Protein AF-A0AAD6ZYQ1-F1 (afdb_monomer_lite)

pLDDT: mean 73.77, std 20.09, range [26.28, 96.25]

Radius of gyration: 20.17 Å; chains: 1; bounding box: 42×44×62 Å

Foldseek 3Di:
DVVVVDQLQVQQVVVQVVCVVVVHHDPDGDHSVRSVCCVVVVVLVLLLQVQLQLLQDQAEWEWEDDLWTKTWDFGADVVVPGSHGDPPDGTDIGTQGGDDDVPPDPLSVLVSVVVSQVVSQVSNCPDVVCVVVVTHGDPVSVVSRYQAYDDPDDDPDDDPGQGQPPDPPRDRPRPSVVVVVPPPD

Structure (mmCIF, N/CA/C/O backbone):
data_AF-A0AAD6ZYQ1-F1
#
_entry.id   AF-A0AAD6ZYQ1-F1
#
loop_
_atom_site.group_PDB
_atom_site.id
_atom_site.type_symbol
_atom_site.label_atom_id
_atom_site.label_alt_id
_atom_site.label_comp_id
_atom_site.label_asym_id
_atom_site.label_entity_id
_atom_site.label_seq_id
_atom_site.pdbx_PDB_ins_code
_atom_site.Cartn_x
_atom_site.Cartn_y
_atom_site.Cartn_z
_atom_site.occupancy
_atom_site.B_iso_or_equiv
_atom_site.auth_seq_id
_atom_site.auth_comp_id
_atom_site.auth_asym_id
_atom_site.auth_atom_id
_atom_site.pdbx_PDB_model_num
ATOM 1 N N . MET A 1 1 ? 15.130 -3.933 -8.951 1.00 63.38 1 MET A N 1
ATOM 2 C CA . MET A 1 1 ? 15.642 -3.275 -10.182 1.00 63.38 1 MET A CA 1
ATOM 3 C C . MET A 1 1 ? 15.290 -1.794 -10.228 1.00 63.38 1 MET A C 1
ATOM 5 O O . MET A 1 1 ? 16.210 -0.991 -10.248 1.00 63.38 1 MET A O 1
ATOM 9 N N . ALA A 1 2 ? 14.007 -1.409 -10.206 1.00 76.12 2 ALA A N 1
ATOM 10 C CA . ALA A 1 2 ? 13.621 0.010 -10.181 1.00 76.12 2 ALA A CA 1
ATOM 11 C C . ALA A 1 2 ? 14.092 0.733 -8.904 1.00 76.12 2 ALA A C 1
ATOM 13 O O . ALA A 1 2 ? 14.678 1.805 -9.005 1.00 76.12 2 ALA A O 1
ATOM 14 N N . ASP A 1 3 ? 13.935 0.099 -7.737 1.00 70.94 3 ASP A N 1
ATOM 15 C CA . ASP A 1 3 ? 14.398 0.647 -6.448 1.00 70.94 3 ASP A CA 1
ATOM 16 C C . ASP A 1 3 ? 15.921 0.801 -6.359 1.00 70.94 3 ASP A C 1
ATOM 18 O O . ASP A 1 3 ? 16.415 1.660 -5.642 1.00 70.94 3 ASP A O 1
ATOM 22 N N . GLY A 1 4 ? 16.673 0.028 -7.150 1.00 78.44 4 GLY A N 1
ATOM 23 C CA . GLY A 1 4 ? 18.125 0.177 -7.288 1.00 78.44 4 GLY A CA 1
ATOM 24 C C . GLY A 1 4 ? 18.544 1.311 -8.231 1.00 78.44 4 GLY A C 1
ATOM 25 O O . GLY A 1 4 ? 19.697 1.355 -8.641 1.00 78.44 4 GLY A O 1
ATOM 26 N N . GLY A 1 5 ? 17.613 2.179 -8.650 1.00 83.25 5 GLY A N 1
ATOM 27 C CA . GLY A 1 5 ? 17.880 3.315 -9.538 1.00 83.25 5 GLY A CA 1
ATOM 28 C C . GLY A 1 5 ? 17.873 2.987 -11.034 1.00 83.25 5 GLY A C 1
ATOM 29 O O . GLY A 1 5 ? 18.196 3.846 -11.854 1.00 83.25 5 GLY A O 1
ATOM 30 N N . CYS A 1 6 ? 17.489 1.770 -11.434 1.00 86.94 6 CYS A N 1
ATOM 31 C CA . CYS A 1 6 ? 17.465 1.407 -12.849 1.00 86.94 6 CYS A CA 1
ATOM 32 C C . CYS A 1 6 ? 16.385 2.196 -13.608 1.00 86.94 6 CYS A C 1
ATOM 34 O O . CYS A 1 6 ? 15.207 2.217 -13.231 1.00 86.94 6 CYS A O 1
ATOM 36 N N . ALA A 1 7 ? 16.769 2.810 -14.730 1.00 91.69 7 ALA A N 1
ATOM 37 C CA . ALA A 1 7 ? 15.832 3.503 -15.601 1.00 91.69 7 ALA A CA 1
ATOM 38 C C . ALA A 1 7 ? 14.743 2.539 -16.104 1.00 91.69 7 ALA A C 1
ATOM 40 O O . ALA A 1 7 ? 15.032 1.472 -16.641 1.00 91.69 7 ALA A O 1
ATOM 41 N N . ARG A 1 8 ? 13.469 2.945 -16.015 1.00 90.88 8 ARG A N 1
ATOM 42 C CA . ARG A 1 8 ? 12.312 2.082 -16.345 1.00 90.88 8 ARG A CA 1
ATOM 43 C C . ARG A 1 8 ? 12.356 1.466 -17.748 1.00 90.88 8 ARG A C 1
ATOM 45 O O . ARG A 1 8 ? 11.820 0.386 -17.946 1.00 90.88 8 ARG A O 1
ATOM 52 N N . GLY A 1 9 ? 12.974 2.144 -18.718 1.00 92.06 9 GLY A N 1
ATOM 53 C CA . GLY A 1 9 ? 13.133 1.630 -20.085 1.00 92.06 9 GLY A CA 1
ATOM 54 C C . GLY A 1 9 ? 14.231 0.573 -20.247 1.00 92.06 9 GLY A C 1
ATOM 55 O O . GLY A 1 9 ? 14.277 -0.084 -21.277 1.00 92.06 9 GLY A O 1
ATOM 56 N N . LYS A 1 10 ? 15.107 0.405 -19.251 1.00 93.19 10 LYS A N 1
ATOM 57 C CA . LYS A 1 10 ? 16.200 -0.577 -19.253 1.00 93.19 10 LYS A CA 1
ATOM 58 C C . LYS A 1 10 ? 15.847 -1.868 -18.517 1.00 93.19 10 LYS A C 1
ATOM 60 O O . LYS A 1 10 ? 16.489 -2.881 -18.756 1.00 93.19 10 LYS A O 1
ATOM 65 N N . ILE A 1 11 ? 14.798 -1.854 -17.693 1.00 93.25 11 ILE A N 1
ATOM 66 C CA . ILE A 1 11 ? 14.360 -3.020 -16.914 1.00 93.25 11 ILE A CA 1
ATOM 67 C C . ILE A 1 11 ? 13.933 -4.182 -17.822 1.00 93.25 11 ILE A C 1
ATOM 69 O O . ILE A 1 11 ? 14.364 -5.303 -17.591 1.00 93.25 11 ILE A O 1
ATOM 73 N N . GLY A 1 12 ? 13.144 -3.924 -18.872 1.00 92.44 12 GLY A N 1
ATOM 74 C CA . GLY A 1 12 ? 12.714 -4.963 -19.818 1.00 92.44 12 GLY A CA 1
ATOM 75 C C . GLY A 1 12 ? 13.888 -5.686 -20.491 1.00 92.44 12 GLY A C 1
ATOM 76 O O . GLY A 1 12 ? 14.008 -6.895 -20.310 1.00 92.44 12 GLY A O 1
ATOM 77 N N . PRO A 1 13 ? 14.786 -4.960 -21.188 1.00 92.81 13 PRO A N 1
ATOM 78 C CA . PRO A 1 13 ? 15.982 -5.557 -21.780 1.00 92.81 13 PRO A CA 1
ATOM 79 C C . PRO A 1 13 ? 16.867 -6.262 -20.748 1.00 92.81 13 PRO A C 1
ATOM 81 O O . PRO A 1 13 ? 17.372 -7.344 -21.006 1.00 92.81 13 PRO A O 1
ATOM 84 N N . MET A 1 14 ? 17.040 -5.696 -19.552 1.00 93.00 14 MET A N 1
ATOM 85 C CA . MET A 1 14 ? 17.842 -6.336 -18.505 1.00 93.00 14 MET A CA 1
ATOM 86 C C . MET A 1 14 ? 17.258 -7.689 -18.075 1.00 93.00 14 MET A C 1
ATOM 88 O O . MET A 1 14 ? 18.008 -8.642 -17.890 1.00 93.00 14 MET A O 1
ATOM 92 N N . MET A 1 15 ? 15.932 -7.793 -17.942 1.00 92.31 15 MET A N 1
ATOM 93 C CA . MET A 1 15 ? 15.272 -9.058 -17.610 1.00 92.31 15 MET A CA 1
ATOM 94 C C . MET A 1 15 ? 15.439 -10.108 -18.708 1.00 92.31 15 MET A C 1
ATOM 96 O O . MET A 1 15 ? 15.618 -11.274 -18.384 1.00 92.31 15 MET A O 1
ATOM 100 N N . GLU A 1 16 ? 15.437 -9.701 -19.976 1.00 94.06 16 GLU A N 1
ATOM 101 C CA . GLU A 1 16 ? 15.709 -10.586 -21.114 1.00 94.06 16 GLU A CA 1
ATOM 102 C C . GLU A 1 16 ? 17.127 -11.174 -21.049 1.00 94.06 16 GLU A C 1
ATOM 104 O O . GLU A 1 16 ? 17.294 -12.388 -21.138 1.00 94.06 16 GLU A O 1
ATOM 109 N N . HIS A 1 17 ? 18.141 -10.341 -20.781 1.00 92.94 17 HIS A N 1
ATOM 110 C CA . HIS A 1 17 ? 19.530 -10.801 -20.646 1.00 92.94 17 HIS A CA 1
ATOM 111 C C . HIS A 1 17 ? 19.709 -11.741 -19.447 1.00 92.94 17 HIS A C 1
ATOM 113 O O . HIS A 1 17 ? 20.397 -12.753 -19.548 1.00 92.94 17 HIS A O 1
ATOM 119 N N . ILE A 1 18 ? 19.079 -11.425 -18.310 1.00 94.12 18 ILE A N 1
ATOM 120 C CA . ILE A 1 18 ? 19.106 -12.291 -17.124 1.00 94.12 18 ILE A CA 1
ATOM 121 C C . ILE A 1 18 ? 18.409 -13.621 -17.426 1.00 94.12 18 ILE A C 1
ATOM 123 O O . ILE A 1 18 ? 18.957 -14.671 -17.109 1.00 94.12 18 ILE A O 1
ATOM 127 N N . GLY A 1 19 ? 17.240 -13.588 -18.070 1.00 93.81 19 GLY A N 1
ATOM 128 C CA . GLY A 1 19 ? 16.518 -14.788 -18.490 1.00 93.81 19 GLY A CA 1
ATOM 129 C C . GLY A 1 19 ? 17.387 -15.693 -19.356 1.00 93.81 19 GLY A C 1
ATOM 130 O O . GLY A 1 19 ? 17.520 -16.874 -19.045 1.00 93.81 19 GLY A O 1
ATOM 131 N N . ALA A 1 20 ? 18.065 -15.127 -20.358 1.00 94.31 20 ALA A N 1
ATOM 132 C CA . ALA A 1 20 ? 18.953 -15.872 -21.247 1.00 94.31 20 ALA A CA 1
ATOM 133 C C . ALA A 1 20 ? 20.079 -16.605 -20.495 1.00 94.31 20 ALA A C 1
ATOM 135 O O . ALA A 1 20 ? 20.362 -17.761 -20.802 1.00 94.31 20 ALA A O 1
ATOM 136 N N . ILE A 1 21 ? 20.672 -15.981 -19.468 1.00 96.25 21 ILE A N 1
ATOM 137 C CA . ILE A 1 21 ? 21.697 -16.615 -18.615 1.00 96.25 21 ILE A CA 1
ATOM 138 C C . ILE A 1 21 ? 21.132 -17.837 -17.876 1.00 96.25 21 ILE A C 1
ATOM 140 O O . ILE A 1 21 ? 21.823 -18.841 -17.722 1.00 96.25 21 ILE A O 1
ATOM 144 N N . PHE A 1 22 ? 19.872 -17.773 -17.447 1.00 95.56 22 PHE A N 1
ATOM 145 C CA . PHE A 1 22 ? 19.181 -18.872 -16.769 1.00 95.56 22 PHE A CA 1
ATOM 146 C C . PHE A 1 22 ? 18.468 -19.841 -17.729 1.00 95.56 22 PHE A C 1
ATOM 148 O O . PHE A 1 22 ? 17.727 -20.710 -17.274 1.00 95.56 22 PHE A O 1
ATOM 155 N N . GLY A 1 23 ? 18.667 -19.708 -19.046 1.00 94.81 23 GLY A N 1
ATOM 156 C CA . GLY A 1 23 ? 18.015 -20.552 -20.053 1.00 94.81 23 GLY A CA 1
ATOM 157 C C . GLY A 1 23 ? 16.519 -20.272 -20.245 1.00 94.81 23 GLY A C 1
ATOM 158 O O . GLY A 1 23 ? 15.811 -21.087 -20.830 1.00 94.81 23 GLY A O 1
ATOM 159 N N . VAL A 1 24 ? 16.022 -19.131 -19.764 1.00 94.75 24 VAL A N 1
ATOM 160 C CA . VAL A 1 24 ? 14.634 -18.683 -19.928 1.00 94.75 24 VAL A CA 1
ATOM 161 C C . VAL A 1 24 ? 14.560 -17.661 -21.059 1.00 94.75 24 VAL A C 1
ATOM 163 O O . VAL A 1 24 ? 15.085 -16.554 -20.946 1.00 94.75 24 VAL A O 1
ATOM 166 N N . HIS A 1 25 ? 13.866 -18.005 -22.141 1.00 92.38 25 HIS A N 1
ATOM 167 C CA . HIS A 1 25 ? 13.631 -17.078 -23.245 1.00 92.38 25 HIS A CA 1
ATOM 168 C C . HIS A 1 25 ? 12.422 -16.181 -22.949 1.00 92.38 25 HIS A C 1
ATOM 170 O O . HIS A 1 25 ? 11.333 -16.671 -22.653 1.00 92.38 25 HIS A O 1
ATOM 176 N N . ILE A 1 26 ? 12.610 -14.861 -23.017 1.00 90.38 26 ILE A N 1
ATOM 177 C CA . ILE A 1 26 ? 11.535 -13.879 -22.847 1.00 90.38 26 ILE A CA 1
ATOM 178 C C . ILE A 1 26 ? 11.243 -13.265 -24.215 1.00 90.38 26 ILE A C 1
ATOM 180 O O . ILE A 1 26 ? 11.950 -12.366 -24.653 1.00 90.38 26 ILE A O 1
ATOM 184 N N . ASP A 1 27 ? 10.170 -13.709 -24.869 1.00 88.25 27 ASP A N 1
ATOM 185 C CA . ASP A 1 27 ? 9.852 -13.317 -26.254 1.00 88.25 27 ASP A CA 1
ATOM 186 C C . ASP A 1 27 ? 9.582 -11.815 -26.438 1.00 88.25 27 ASP A C 1
ATOM 188 O O . ASP A 1 27 ? 9.660 -11.285 -27.548 1.00 88.25 27 ASP A O 1
ATOM 192 N N . ARG A 1 28 ? 9.191 -11.117 -25.364 1.00 89.50 28 ARG A N 1
ATOM 193 C CA . ARG A 1 28 ? 8.883 -9.682 -25.387 1.00 89.50 28 ARG A CA 1
ATOM 194 C C . ARG A 1 28 ? 9.368 -8.989 -24.123 1.00 89.50 28 ARG A C 1
ATOM 196 O O . ARG A 1 28 ? 8.820 -9.189 -23.039 1.00 89.50 28 ARG A O 1
ATOM 203 N N . ALA A 1 29 ? 10.329 -8.084 -24.282 1.00 90.69 29 ALA A N 1
ATOM 204 C CA . ALA A 1 29 ? 10.766 -7.206 -23.209 1.00 90.69 29 ALA A CA 1
ATOM 205 C C . ALA A 1 29 ? 9.648 -6.240 -22.775 1.00 90.69 29 ALA A C 1
ATOM 207 O O . ALA A 1 29 ? 8.929 -5.650 -23.589 1.00 90.69 29 ALA A O 1
ATOM 208 N N . MET A 1 30 ? 9.525 -6.021 -21.464 1.00 92.50 30 MET A N 1
ATOM 209 C CA . MET A 1 30 ? 8.566 -5.053 -20.934 1.00 92.50 30 MET A CA 1
ATOM 210 C C . MET A 1 30 ? 8.915 -3.624 -21.361 1.00 92.50 30 MET A C 1
ATOM 212 O O . MET A 1 30 ? 10.023 -3.134 -21.136 1.00 92.50 30 MET A O 1
ATOM 216 N N . SER A 1 31 ? 7.927 -2.913 -21.908 1.00 94.25 31 SER A N 1
ATOM 217 C CA . SER A 1 31 ? 8.084 -1.504 -22.277 1.0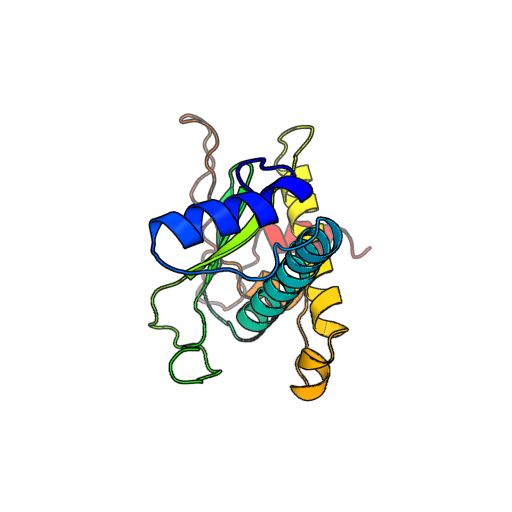0 94.25 31 SER A CA 1
ATOM 218 C C . SER A 1 31 ? 8.239 -0.598 -21.047 1.00 94.25 31 SER A C 1
ATOM 220 O O . SER A 1 31 ? 7.719 -0.888 -19.964 1.00 94.25 31 SER A O 1
ATOM 222 N N . ARG A 1 32 ? 8.841 0.587 -21.235 1.00 93.88 32 ARG A N 1
ATOM 223 C CA . ARG A 1 32 ? 8.913 1.644 -20.203 1.00 93.88 32 ARG A CA 1
ATOM 224 C C . ARG A 1 32 ? 7.541 1.951 -19.584 1.00 93.88 32 ARG A C 1
ATOM 226 O O . ARG A 1 32 ? 7.456 2.216 -18.384 1.00 93.88 32 ARG A O 1
ATOM 233 N N . ARG A 1 33 ? 6.477 1.941 -20.399 1.00 94.56 33 ARG A N 1
ATOM 234 C CA . ARG A 1 33 ? 5.100 2.210 -19.957 1.00 94.56 33 ARG A CA 1
ATOM 235 C C . ARG A 1 33 ? 4.582 1.085 -19.067 1.00 94.56 33 ARG A C 1
ATOM 237 O O . ARG A 1 33 ? 4.036 1.378 -18.009 1.00 94.56 33 ARG A O 1
ATOM 244 N N . THR A 1 34 ? 4.785 -0.167 -19.470 1.00 93.25 34 THR A N 1
ATOM 245 C CA . THR A 1 34 ? 4.371 -1.353 -18.707 1.00 93.25 34 THR A CA 1
ATOM 246 C C . THR A 1 34 ? 5.046 -1.383 -17.342 1.00 93.25 34 THR A C 1
ATOM 248 O O . THR A 1 34 ? 4.364 -1.461 -16.327 1.00 93.25 34 THR A O 1
ATOM 251 N N . VAL A 1 35 ? 6.368 -1.193 -17.300 1.00 93.00 35 VAL A N 1
ATOM 252 C CA . VAL A 1 35 ? 7.128 -1.111 -16.044 1.00 93.00 35 VAL A CA 1
ATOM 253 C C . VAL A 1 35 ? 6.618 0.032 -15.163 1.00 93.00 35 VAL A C 1
ATOM 255 O O . VAL A 1 35 ? 6.411 -0.134 -13.964 1.00 93.00 35 VAL A O 1
ATOM 258 N N . GLY A 1 36 ? 6.366 1.204 -15.755 1.00 92.06 36 GLY A N 1
ATOM 259 C CA . GLY A 1 36 ? 5.815 2.347 -15.027 1.00 92.06 36 GLY A CA 1
ATOM 260 C C . GLY A 1 36 ? 4.432 2.084 -14.426 1.00 92.06 36 GLY A C 1
ATOM 261 O O . GLY A 1 36 ? 4.158 2.567 -13.330 1.00 92.06 36 GLY A O 1
ATOM 262 N N . ARG A 1 37 ? 3.578 1.322 -15.117 1.00 93.44 37 ARG A N 1
ATOM 263 C CA . ARG A 1 37 ? 2.276 0.893 -14.593 1.00 93.44 37 ARG A CA 1
ATOM 264 C C . ARG A 1 37 ? 2.434 -0.115 -13.467 1.00 93.44 37 ARG A C 1
ATOM 266 O O . ARG A 1 37 ? 1.881 0.130 -12.408 1.00 93.44 37 ARG A O 1
ATOM 273 N N . ALA A 1 38 ? 3.256 -1.145 -13.654 1.00 92.12 38 ALA A N 1
ATOM 274 C CA . ALA A 1 38 ? 3.500 -2.165 -12.638 1.00 92.12 38 ALA A CA 1
ATOM 275 C C . ALA A 1 38 ? 3.981 -1.558 -11.309 1.00 92.12 38 ALA A C 1
ATOM 277 O O . ALA A 1 38 ? 3.481 -1.923 -10.252 1.00 92.12 38 ALA A O 1
ATOM 278 N N . ILE A 1 39 ? 4.880 -0.566 -11.354 1.00 90.31 39 ILE A N 1
ATOM 279 C CA . ILE A 1 39 ? 5.339 0.146 -10.148 1.00 90.31 39 ILE A CA 1
ATOM 280 C C . ILE A 1 39 ? 4.188 0.906 -9.473 1.00 90.31 39 ILE A C 1
ATOM 282 O O . ILE A 1 39 ? 4.035 0.849 -8.257 1.00 90.31 39 ILE A O 1
ATOM 286 N N . LYS A 1 40 ? 3.374 1.636 -10.248 1.00 89.12 40 LYS A N 1
ATOM 287 C CA . LYS A 1 40 ? 2.258 2.423 -9.701 1.00 89.12 40 LYS A CA 1
ATOM 288 C C . LYS A 1 40 ? 1.165 1.528 -9.124 1.00 89.12 40 LYS A C 1
ATOM 290 O O . LYS A 1 40 ? 0.738 1.739 -7.996 1.00 89.12 40 LYS A O 1
ATOM 295 N N . GLU A 1 41 ? 0.728 0.547 -9.903 1.00 92.00 41 GLU A N 1
ATOM 296 C CA . GLU A 1 41 ? -0.316 -0.409 -9.538 1.00 92.00 41 GLU A CA 1
ATOM 297 C C . GLU A 1 41 ? 0.135 -1.250 -8.336 1.00 92.00 41 GLU A C 1
ATOM 299 O O . GLU A 1 41 ? -0.605 -1.356 -7.363 1.00 92.00 41 GLU A O 1
ATOM 304 N N . GLY A 1 42 ? 1.384 -1.732 -8.337 1.00 89.00 42 GLY A N 1
ATOM 305 C CA . GLY A 1 42 ? 1.983 -2.433 -7.201 1.00 89.00 42 GLY A CA 1
ATOM 306 C C . GLY A 1 42 ? 2.075 -1.568 -5.943 1.00 89.00 42 GLY A C 1
ATOM 307 O O . GLY A 1 42 ? 1.782 -2.043 -4.851 1.00 89.00 42 GLY A O 1
ATOM 308 N N . GLY A 1 43 ? 2.393 -0.277 -6.085 1.00 87.88 43 GLY A N 1
ATOM 309 C CA . GLY A 1 43 ? 2.375 0.668 -4.968 1.00 87.88 43 GLY A CA 1
ATOM 310 C C . GLY A 1 43 ? 0.979 0.837 -4.363 1.00 87.88 43 GLY A C 1
ATOM 311 O O . GLY A 1 43 ? 0.825 0.778 -3.148 1.00 87.88 43 GLY A O 1
ATOM 312 N N . VAL A 1 44 ? -0.055 0.999 -5.194 1.00 90.00 44 VAL A N 1
ATOM 313 C CA . VAL A 1 44 ? -1.450 1.084 -4.723 1.00 90.00 44 VAL A CA 1
ATOM 314 C C . VAL A 1 44 ? -1.880 -0.226 -4.055 1.00 90.00 44 VAL A C 1
ATOM 316 O O . VAL A 1 44 ? -2.473 -0.187 -2.979 1.00 90.00 44 VAL A O 1
ATOM 319 N N . ALA A 1 45 ? -1.533 -1.375 -4.640 1.00 89.50 45 ALA A N 1
ATOM 320 C CA . ALA A 1 45 ? -1.817 -2.690 -4.070 1.00 89.50 45 ALA A CA 1
ATOM 321 C C . ALA A 1 45 ? -1.163 -2.876 -2.693 1.00 89.50 45 ALA A C 1
ATOM 323 O O . ALA A 1 45 ? -1.838 -3.292 -1.755 1.00 89.50 45 ALA A O 1
ATOM 324 N N . ALA A 1 46 ? 0.106 -2.485 -2.540 1.00 88.69 46 ALA A N 1
ATOM 325 C CA . ALA A 1 46 ? 0.816 -2.552 -1.264 1.00 88.69 46 ALA A CA 1
ATOM 326 C C . ALA A 1 46 ? 0.146 -1.689 -0.181 1.00 88.69 46 ALA A C 1
ATOM 328 O O . ALA A 1 46 ? -0.028 -2.145 0.948 1.00 88.69 46 ALA A O 1
ATOM 329 N N . LYS A 1 47 ? -0.291 -0.469 -0.527 1.00 88.88 47 LYS A N 1
ATOM 330 C CA . LYS A 1 47 ? -1.022 0.412 0.401 1.00 88.88 47 LYS A CA 1
ATOM 331 C C . LYS A 1 47 ? -2.368 -0.183 0.827 1.00 88.88 47 LYS A C 1
ATOM 333 O O . LYS A 1 47 ? -2.698 -0.155 2.008 1.00 88.88 47 LYS A O 1
ATOM 338 N N . MET A 1 48 ? -3.135 -0.726 -0.122 1.00 90.50 48 MET A N 1
ATOM 339 C CA . MET A 1 48 ? -4.423 -1.368 0.173 1.00 90.50 48 MET A CA 1
ATOM 340 C C . MET A 1 48 ? -4.249 -2.605 1.052 1.00 90.50 48 MET A C 1
ATOM 342 O O . MET A 1 48 ? -5.002 -2.778 2.006 1.00 90.50 48 MET A O 1
ATOM 346 N N . GLN A 1 49 ? -3.249 -3.439 0.755 1.00 89.75 49 GLN A N 1
ATOM 347 C CA . GLN A 1 49 ? -2.942 -4.616 1.559 1.00 89.75 49 GLN A CA 1
ATOM 348 C C . GLN A 1 49 ? -2.578 -4.223 2.989 1.00 89.75 49 GLN A C 1
ATOM 350 O O . GLN A 1 49 ? -3.116 -4.796 3.928 1.00 89.75 49 GLN A O 1
ATOM 355 N N . LEU A 1 50 ? -1.719 -3.218 3.164 1.00 88.19 50 LEU A N 1
ATOM 356 C CA . LEU A 1 50 ? -1.352 -2.746 4.491 1.00 88.19 50 LEU A CA 1
ATOM 357 C C . LEU A 1 50 ? -2.567 -2.242 5.279 1.00 88.19 50 LEU A C 1
ATOM 359 O O . LEU A 1 50 ? -2.738 -2.606 6.437 1.00 88.19 50 LEU A O 1
ATOM 363 N N . ALA A 1 51 ? -3.421 -1.423 4.663 1.00 88.44 51 ALA A N 1
ATOM 364 C CA . ALA A 1 51 ? -4.623 -0.917 5.320 1.00 88.44 51 ALA A CA 1
ATOM 365 C C . ALA A 1 51 ? -5.586 -2.051 5.708 1.00 88.44 51 ALA A C 1
ATOM 367 O O . ALA A 1 51 ? -6.139 -2.039 6.805 1.00 88.44 51 ALA A O 1
ATOM 368 N N . PHE A 1 52 ? -5.730 -3.062 4.848 1.00 89.06 52 PHE A N 1
ATOM 369 C CA . PHE A 1 52 ? -6.504 -4.260 5.155 1.00 89.06 52 PHE A CA 1
ATOM 370 C C . PHE A 1 52 ? -5.918 -5.022 6.353 1.00 89.06 52 PHE A C 1
ATOM 372 O O . PHE A 1 52 ? -6.631 -5.288 7.316 1.00 89.06 52 PHE A O 1
ATOM 379 N N . GLU A 1 53 ? -4.616 -5.311 6.340 1.00 88.00 53 GLU A N 1
ATOM 380 C CA . GLU A 1 53 ? -3.924 -5.974 7.453 1.00 88.00 53 GLU A CA 1
ATOM 381 C C . GLU A 1 53 ? -4.106 -5.188 8.762 1.00 88.00 53 GLU A C 1
ATOM 383 O O . GLU A 1 53 ? -4.458 -5.759 9.791 1.00 88.00 53 GLU A O 1
ATOM 388 N N . LEU A 1 54 ? -3.946 -3.865 8.729 1.00 85.88 54 LEU A N 1
ATOM 389 C CA . LEU A 1 54 ? -4.146 -2.995 9.886 1.00 85.88 54 LEU A CA 1
ATOM 390 C C . LEU A 1 54 ? -5.592 -2.985 10.395 1.00 85.88 54 LEU A C 1
ATOM 392 O O . LEU A 1 54 ? -5.808 -2.919 11.602 1.00 85.88 54 LEU A O 1
ATOM 396 N N . SER A 1 55 ? -6.573 -3.071 9.497 1.00 86.69 55 SER A N 1
ATOM 397 C CA . SER A 1 55 ? -7.996 -3.097 9.855 1.00 86.69 55 SER A CA 1
ATOM 398 C C . SER A 1 55 ? -8.432 -4.395 10.543 1.00 86.69 55 SER A C 1
ATOM 400 O O . SER A 1 55 ? -9.433 -4.403 11.256 1.00 86.69 55 SER A O 1
ATOM 402 N N . LEU A 1 56 ? -7.686 -5.484 10.341 1.00 84.44 56 LEU A N 1
ATOM 403 C CA . LEU A 1 56 ? -7.905 -6.773 11.003 1.00 84.44 56 LEU A CA 1
ATOM 404 C C . LEU A 1 56 ? -7.160 -6.886 12.334 1.00 84.44 56 LEU A C 1
ATOM 406 O O . LEU A 1 56 ? -7.469 -7.738 13.164 1.00 84.44 56 LEU A O 1
ATOM 410 N N . ASN A 1 57 ? -6.138 -6.057 12.523 1.00 73.94 57 ASN A N 1
ATOM 411 C CA . ASN A 1 57 ? -5.304 -6.112 13.703 1.00 73.94 57 ASN A CA 1
ATOM 412 C C . ASN A 1 57 ? -5.949 -5.407 14.894 1.00 73.94 57 ASN A C 1
ATOM 414 O O . ASN A 1 57 ? -6.456 -4.291 14.806 1.00 73.94 57 ASN A O 1
ATOM 418 N N . HIS A 1 58 ? -5.809 -6.043 16.053 1.00 61.94 58 HIS A N 1
ATOM 419 C CA . HIS A 1 58 ? -6.036 -5.442 17.369 1.00 61.94 58 HIS A CA 1
ATOM 420 C C . HIS A 1 58 ? -4.732 -5.324 18.181 1.00 61.94 58 HIS A C 1
ATOM 422 O O . HIS A 1 58 ? -4.768 -4.929 19.343 1.00 61.94 58 HIS A O 1
ATOM 428 N N . GLY A 1 59 ? -3.595 -5.711 17.587 1.00 52.75 59 GLY A N 1
ATOM 429 C CA . GLY A 1 59 ? -2.320 -5.918 18.273 1.00 52.75 59 GLY A CA 1
ATOM 430 C C . GLY A 1 59 ? -1.316 -4.768 18.169 1.00 52.75 59 GLY A C 1
ATOM 431 O O . GLY A 1 59 ? -1.590 -3.702 17.629 1.00 52.75 59 GLY A O 1
ATOM 432 N N . THR A 1 60 ? -0.124 -5.026 18.705 1.00 52.75 60 THR A N 1
ATOM 433 C CA . THR A 1 60 ? 0.958 -4.064 18.944 1.00 52.75 60 THR A CA 1
ATOM 434 C C . THR A 1 60 ? 1.597 -3.556 17.653 1.00 52.75 60 THR A C 1
ATOM 436 O O . THR A 1 60 ? 2.320 -4.292 16.982 1.00 52.75 60 THR A O 1
ATOM 439 N N . LEU A 1 61 ? 1.430 -2.267 17.350 1.00 55.50 61 LEU A N 1
ATOM 440 C CA . LEU A 1 61 ? 2.290 -1.580 16.389 1.00 55.50 61 LEU A CA 1
ATOM 441 C C . LEU A 1 61 ? 3.566 -1.086 17.075 1.00 55.50 61 LEU A C 1
ATOM 443 O O . LEU A 1 61 ? 3.511 -0.321 18.044 1.00 55.50 61 LEU A O 1
ATOM 447 N N . ARG A 1 62 ? 4.715 -1.481 16.521 1.00 55.91 62 ARG A N 1
ATOM 448 C CA . ARG A 1 62 ? 6.009 -0.847 16.791 1.00 55.91 62 ARG A CA 1
ATOM 449 C C . ARG A 1 62 ? 6.486 -0.140 15.538 1.00 55.91 62 ARG A C 1
ATOM 451 O O . ARG A 1 62 ? 6.700 -0.776 14.505 1.00 55.91 62 ARG A O 1
ATOM 458 N N . LEU A 1 63 ? 6.653 1.170 15.655 1.00 58.31 63 LEU A N 1
ATOM 459 C CA . LEU A 1 63 ? 7.253 1.990 14.612 1.00 58.31 63 LEU A CA 1
ATOM 460 C C . LEU A 1 63 ? 8.747 2.097 14.875 1.00 58.31 63 LEU A C 1
ATOM 462 O O . LEU A 1 63 ? 9.154 2.213 16.026 1.00 58.31 63 LEU A O 1
ATOM 466 N N . SER A 1 64 ? 9.560 2.109 13.831 1.00 52.22 64 SER A N 1
ATOM 467 C CA . SER A 1 64 ? 10.933 2.605 13.910 1.00 52.22 64 SER A CA 1
ATOM 468 C C . SER A 1 64 ? 11.057 3.829 13.020 1.00 52.22 64 SER A C 1
ATOM 470 O O . SER A 1 64 ? 10.503 3.852 11.918 1.00 52.22 64 SER A O 1
ATOM 472 N N . TYR A 1 65 ? 11.767 4.852 13.496 1.00 54.91 65 TYR A N 1
ATOM 473 C CA . TYR A 1 65 ? 12.188 5.928 12.615 1.00 54.91 65 TYR A CA 1
ATOM 474 C C . TYR A 1 65 ? 13.625 5.724 12.159 1.00 54.91 65 TYR A C 1
ATOM 476 O O . TYR A 1 65 ? 14.565 5.622 12.942 1.00 54.91 65 TYR A O 1
ATOM 484 N N . LEU A 1 66 ? 13.757 5.695 10.843 1.00 49.47 66 LEU A N 1
ATOM 485 C CA . LEU A 1 66 ? 14.875 6.246 10.092 1.00 49.47 66 LEU A CA 1
ATOM 486 C C . LEU A 1 66 ? 14.226 7.072 8.961 1.00 49.47 66 LEU A C 1
ATOM 488 O O . LEU A 1 66 ? 13.013 7.276 8.978 1.00 49.47 66 LEU A O 1
ATOM 492 N N . LEU A 1 67 ? 14.966 7.498 7.933 1.00 48.81 67 LEU A N 1
ATOM 493 C CA . LEU A 1 67 ? 14.389 8.075 6.697 1.00 48.81 67 LEU A CA 1
ATOM 494 C C . LEU A 1 67 ? 13.236 7.236 6.081 1.00 48.81 67 LEU A C 1
ATOM 496 O O . LEU A 1 67 ? 12.530 7.703 5.192 1.00 48.81 67 LEU A O 1
ATOM 500 N N . GLN A 1 68 ? 13.050 5.994 6.532 1.00 61.31 68 GLN A N 1
ATOM 501 C CA . GLN A 1 68 ? 12.050 5.032 6.096 1.00 61.31 68 GLN A CA 1
ATOM 502 C C . GLN A 1 68 ? 11.110 4.670 7.254 1.00 61.31 68 GLN A C 1
ATOM 504 O O . GLN A 1 68 ? 11.548 4.369 8.364 1.00 61.31 68 GLN A O 1
ATOM 509 N N . LEU A 1 69 ? 9.814 4.672 6.959 1.00 71.00 69 LEU A N 1
ATOM 510 C CA . LEU A 1 69 ? 8.721 4.338 7.860 1.00 71.00 69 LEU A CA 1
ATOM 511 C C . LEU A 1 69 ? 8.474 2.832 7.775 1.00 71.00 69 LEU A C 1
ATOM 513 O O . LEU A 1 69 ? 7.989 2.332 6.754 1.00 71.00 69 LEU A O 1
ATOM 517 N N . PHE A 1 70 ? 8.797 2.114 8.846 1.00 72.62 70 PHE A N 1
ATOM 518 C CA . PHE A 1 70 ? 8.498 0.692 8.976 1.00 72.62 70 PHE A CA 1
ATOM 519 C C . PHE A 1 70 ? 7.522 0.433 10.115 1.00 72.62 70 PHE A C 1
ATOM 521 O O . PHE A 1 70 ? 7.497 1.136 11.125 1.00 72.62 70 PHE A O 1
ATOM 528 N N . LEU A 1 71 ? 6.737 -0.621 9.936 1.00 76.50 71 LEU A N 1
ATOM 529 C CA . LEU A 1 71 ? 5.739 -1.079 10.877 1.00 76.50 71 LEU A CA 1
ATOM 530 C C . LEU A 1 71 ? 5.887 -2.577 11.099 1.00 76.50 71 LEU A C 1
ATOM 532 O O . LEU A 1 71 ? 5.804 -3.343 10.148 1.00 76.50 71 LEU A O 1
ATOM 536 N N . ALA A 1 72 ? 6.028 -3.006 12.347 1.00 80.25 72 ALA A N 1
ATOM 537 C CA . ALA A 1 72 ? 5.837 -4.409 12.699 1.00 80.25 72 ALA A CA 1
ATOM 538 C C . ALA A 1 72 ? 4.372 -4.651 13.091 1.00 80.25 72 ALA A C 1
ATOM 540 O O . ALA A 1 72 ? 3.863 -3.972 13.983 1.00 80.25 72 ALA A O 1
ATOM 541 N N . THR A 1 73 ? 3.705 -5.599 12.431 1.00 81.81 73 THR A N 1
ATOM 542 C CA . THR A 1 73 ? 2.326 -6.000 12.751 1.00 81.81 73 THR A CA 1
ATOM 543 C C . THR A 1 73 ? 2.091 -7.484 12.459 1.00 81.81 73 THR A C 1
ATOM 545 O O . THR A 1 73 ? 2.823 -8.086 11.669 1.00 81.81 73 THR A O 1
ATOM 548 N N . HIS A 1 74 ? 1.102 -8.095 13.108 1.00 84.50 74 HIS A N 1
ATOM 549 C CA . HIS A 1 74 ? 0.692 -9.465 12.799 1.00 84.50 74 HIS A CA 1
ATOM 550 C C . HIS A 1 74 ? -0.092 -9.477 11.487 1.00 84.50 74 HIS A C 1
ATOM 552 O O . HIS A 1 74 ? -0.755 -8.508 11.141 1.00 84.50 74 HIS A O 1
ATOM 558 N N . VAL A 1 75 ? 0.014 -10.542 10.703 1.00 86.88 75 VAL A N 1
ATOM 559 C CA . VAL A 1 75 ? -0.569 -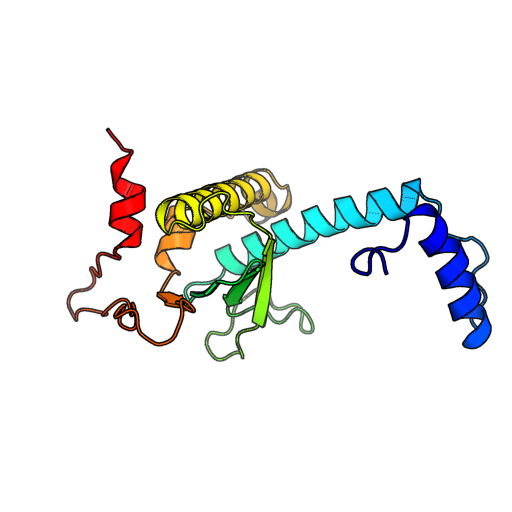10.582 9.355 1.00 86.88 75 VAL A CA 1
ATOM 560 C C . VAL A 1 75 ? -1.296 -11.910 9.169 1.00 86.88 75 VAL A C 1
ATOM 562 O O . VAL A 1 75 ? -0.798 -12.921 9.669 1.00 86.88 75 VAL A O 1
ATOM 565 N N . PRO A 1 76 ? -2.436 -11.939 8.452 1.00 86.81 76 PRO A N 1
ATOM 566 C CA . PRO A 1 76 ? -3.100 -13.190 8.112 1.00 86.81 76 PRO A CA 1
ATOM 567 C C . PRO A 1 76 ? -2.186 -14.139 7.333 1.00 86.81 76 PRO A C 1
ATOM 569 O O . PRO A 1 76 ? -1.349 -13.720 6.527 1.00 86.81 76 PRO A O 1
ATOM 572 N N . ASP A 1 77 ? -2.376 -15.439 7.534 1.00 85.38 77 ASP A N 1
ATOM 573 C CA . ASP A 1 77 ? -1.663 -16.439 6.747 1.00 85.38 77 ASP A CA 1
ATOM 574 C C . ASP A 1 77 ? -2.288 -16.580 5.351 1.00 85.38 77 ASP A C 1
ATOM 576 O O . ASP A 1 77 ? -3.235 -17.342 5.121 1.00 85.38 77 ASP A O 1
ATOM 580 N N . TYR A 1 78 ? -1.714 -15.840 4.402 1.00 84.88 78 TYR A N 1
ATOM 581 C CA . TYR A 1 78 ? -2.120 -15.875 3.001 1.00 84.88 78 TYR A CA 1
ATOM 582 C C . TYR A 1 78 ? -1.794 -17.197 2.295 1.00 84.88 78 TYR A C 1
ATOM 584 O O . TYR A 1 78 ? -2.436 -17.491 1.289 1.00 84.88 78 TYR A O 1
ATOM 592 N N . ALA A 1 79 ? -0.847 -18.007 2.789 1.00 84.06 79 ALA A N 1
ATOM 593 C CA . ALA A 1 79 ? -0.510 -19.285 2.155 1.00 84.06 79 ALA A CA 1
ATOM 594 C C . ALA A 1 79 ? -1.628 -20.319 2.349 1.00 84.06 79 ALA A C 1
ATOM 596 O O . ALA A 1 79 ? -1.918 -21.104 1.450 1.00 84.06 79 ALA A O 1
ATOM 597 N N . VAL A 1 80 ? -2.291 -20.272 3.508 1.00 84.81 80 VAL A N 1
ATOM 598 C CA . VAL A 1 80 ? -3.429 -21.140 3.858 1.00 84.81 80 VAL A CA 1
ATOM 599 C C . VAL A 1 80 ? -4.773 -20.499 3.468 1.00 84.81 80 VAL A C 1
ATOM 601 O O . VAL A 1 80 ? -5.827 -21.116 3.593 1.00 84.81 80 VAL A O 1
ATOM 604 N N . GLY A 1 81 ? -4.760 -19.255 2.977 1.00 81.88 81 GLY A N 1
ATOM 605 C CA . GLY A 1 81 ? -5.966 -18.513 2.600 1.00 81.88 81 GLY A CA 1
ATOM 606 C C . GLY A 1 81 ? -6.796 -18.029 3.793 1.00 81.88 81 GLY A C 1
ATOM 607 O O . GLY A 1 81 ? -7.967 -17.681 3.626 1.00 81.88 81 GLY A O 1
ATOM 608 N N . LYS A 1 82 ? -6.209 -17.996 4.997 1.00 82.69 82 LYS A N 1
ATOM 609 C CA . LYS A 1 82 ? -6.869 -17.460 6.190 1.00 82.69 82 LYS A CA 1
ATOM 610 C C . LYS A 1 82 ? -6.895 -15.936 6.130 1.00 82.69 82 LYS A C 1
ATOM 612 O O . LYS A 1 82 ? -5.947 -15.299 5.678 1.00 82.69 82 LYS A O 1
ATOM 617 N N . ARG A 1 83 ? -8.000 -15.355 6.598 1.00 79.94 83 ARG A N 1
ATOM 618 C CA . ARG A 1 83 ? -8.182 -13.897 6.694 1.00 79.94 83 ARG A CA 1
ATOM 619 C C . ARG A 1 83 ? -8.061 -13.379 8.120 1.00 79.94 83 ARG A C 1
ATOM 621 O O . ARG A 1 83 ? -7.856 -12.187 8.296 1.00 79.94 83 ARG A O 1
ATOM 628 N N . ASP A 1 84 ? -8.140 -14.264 9.105 1.00 82.19 84 ASP A N 1
ATOM 629 C CA . ASP A 1 84 ? -7.987 -13.903 10.507 1.00 82.19 84 ASP A CA 1
ATOM 630 C C . ASP A 1 84 ? -6.511 -13.757 10.872 1.00 82.19 84 ASP A C 1
ATOM 632 O O . ASP A 1 84 ? -5.642 -14.481 10.372 1.00 82.19 84 ASP A O 1
ATOM 636 N N . VAL A 1 85 ? -6.238 -12.809 11.762 1.00 83.88 85 VAL A N 1
ATOM 637 C CA . VAL A 1 85 ? -4.902 -12.589 12.306 1.00 83.88 85 VAL A CA 1
ATOM 638 C C . VAL A 1 85 ? -4.726 -13.460 13.544 1.00 83.88 85 VAL A C 1
ATOM 640 O O . VAL A 1 85 ? -5.486 -13.336 14.500 1.00 83.88 85 VAL A O 1
ATOM 643 N N . ASP A 1 86 ? -3.697 -14.307 13.544 1.00 83.75 86 ASP A N 1
ATOM 644 C CA . ASP A 1 86 ? -3.262 -15.024 14.742 1.00 83.75 86 ASP A CA 1
ATOM 645 C C . ASP A 1 86 ? -2.385 -14.098 15.612 1.00 83.75 86 ASP A C 1
ATOM 647 O O . ASP A 1 86 ? -1.293 -13.716 15.167 1.00 83.75 86 ASP A O 1
ATOM 651 N N . PRO A 1 87 ? -2.805 -13.742 16.843 1.00 76.38 87 PRO A N 1
ATOM 652 C CA . PRO A 1 87 ? -2.017 -12.902 17.746 1.00 76.38 87 PRO A CA 1
ATOM 653 C C . PRO A 1 87 ? -0.676 -13.522 18.163 1.00 76.38 87 PRO A C 1
ATOM 655 O O . PRO A 1 87 ? 0.206 -12.803 18.620 1.00 76.38 87 PRO A O 1
ATOM 658 N N . GLN A 1 88 ? -0.511 -14.842 18.024 1.00 80.81 88 GLN A N 1
ATOM 659 C CA . GLN A 1 88 ? 0.731 -15.556 18.345 1.00 80.81 88 GLN A CA 1
ATOM 660 C C . GLN A 1 88 ? 1.678 -15.674 17.141 1.00 80.81 88 GLN A C 1
ATOM 662 O O . GLN A 1 88 ? 2.804 -16.156 17.275 1.00 80.81 88 GLN A O 1
ATOM 667 N N . SER A 1 89 ? 1.252 -15.225 15.956 1.00 84.25 89 SER A N 1
ATOM 668 C CA . SER A 1 89 ? 2.094 -15.245 14.758 1.00 84.25 89 SER A CA 1
ATOM 669 C C . SER A 1 89 ? 3.322 -14.346 14.913 1.00 84.25 89 SER A C 1
ATOM 671 O O . SER A 1 89 ? 3.309 -13.361 15.642 1.00 84.25 89 SER A O 1
ATOM 673 N N . THR A 1 90 ? 4.411 -14.629 14.198 1.00 82.94 90 THR A N 1
ATOM 674 C CA . THR A 1 90 ? 5.557 -13.709 14.189 1.00 82.94 90 THR A CA 1
ATOM 675 C C . THR A 1 90 ? 5.186 -12.411 13.459 1.00 82.94 90 THR A C 1
ATOM 677 O O . THR A 1 90 ? 4.824 -12.489 12.276 1.00 82.94 90 THR A O 1
ATOM 680 N N . PRO A 1 91 ? 5.337 -11.225 14.088 1.00 82.69 91 PRO A N 1
ATOM 681 C CA . PRO A 1 91 ? 5.084 -9.953 13.425 1.00 82.69 91 PRO A CA 1
ATOM 682 C C . PRO A 1 91 ? 5.900 -9.816 12.140 1.00 82.69 91 PRO A C 1
ATOM 684 O O . PRO A 1 91 ? 7.088 -10.149 12.088 1.00 82.69 91 PRO A O 1
ATOM 687 N N . LYS A 1 92 ? 5.265 -9.305 11.089 1.00 84.12 92 LYS A N 1
ATOM 688 C CA . LYS A 1 92 ? 5.912 -8.999 9.817 1.00 84.12 92 LYS A CA 1
ATOM 689 C C . LYS A 1 92 ? 6.173 -7.506 9.730 1.00 84.12 92 LYS A C 1
ATOM 691 O O . LYS A 1 92 ? 5.333 -6.688 10.097 1.00 84.12 92 LYS A O 1
ATOM 696 N N . VAL A 1 93 ? 7.350 -7.164 9.215 1.00 82.75 93 VAL A N 1
ATOM 697 C CA . VAL A 1 93 ? 7.699 -5.776 8.926 1.00 82.75 93 VAL A CA 1
ATOM 698 C C . VAL A 1 93 ? 7.048 -5.370 7.606 1.00 82.75 93 VAL A C 1
ATOM 700 O O . VAL A 1 93 ? 7.166 -6.056 6.587 1.00 82.75 93 VAL A O 1
ATOM 703 N N . ARG A 1 94 ? 6.343 -4.247 7.641 1.00 83.62 94 ARG A N 1
ATOM 704 C CA . ARG A 1 94 ? 5.691 -3.589 6.520 1.00 83.62 94 ARG A CA 1
ATOM 705 C C . ARG A 1 94 ? 6.311 -2.227 6.310 1.00 83.62 94 ARG A C 1
ATOM 707 O O . ARG A 1 94 ? 6.601 -1.504 7.258 1.00 83.62 94 ARG A O 1
ATOM 714 N N . PHE A 1 95 ? 6.530 -1.901 5.048 1.00 81.19 95 PHE A N 1
ATOM 715 C CA . P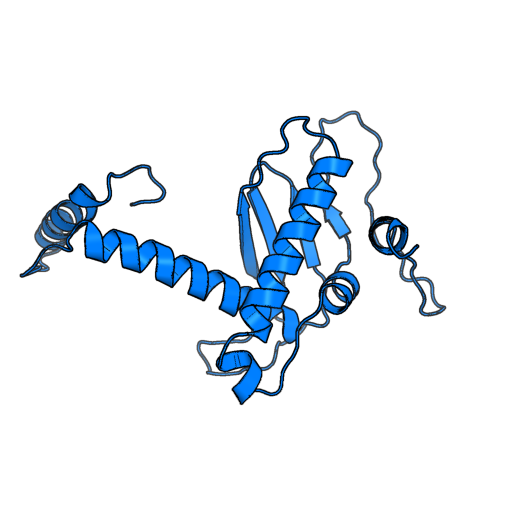HE A 1 95 ? 7.033 -0.603 4.647 1.00 81.19 95 PHE A CA 1
ATOM 716 C C . PHE A 1 95 ? 5.857 0.343 4.412 1.00 81.19 95 PHE A C 1
ATOM 718 O O . PHE A 1 95 ? 4.939 0.011 3.664 1.00 81.19 95 PHE A O 1
ATOM 725 N N . LEU A 1 96 ? 5.887 1.508 5.055 1.00 75.25 96 LEU A N 1
ATOM 726 C CA . LEU A 1 96 ? 4.848 2.529 4.930 1.00 75.25 96 LEU A CA 1
ATOM 727 C C . LEU A 1 96 ? 5.241 3.631 3.952 1.00 75.25 96 LEU A C 1
ATOM 729 O O . LEU A 1 96 ? 4.382 4.207 3.289 1.00 75.25 96 LEU A O 1
ATOM 733 N N . GLY A 1 97 ? 6.532 3.919 3.825 1.00 73.00 97 GLY A N 1
ATOM 734 C CA . GLY A 1 97 ? 7.004 4.968 2.935 1.00 73.00 97 GLY A CA 1
ATOM 735 C C . GLY A 1 97 ? 8.332 5.558 3.372 1.00 73.00 97 GLY A C 1
ATOM 736 O O . GLY A 1 97 ? 8.888 5.203 4.405 1.00 73.00 97 GLY A O 1
ATOM 737 N N . VAL A 1 98 ? 8.838 6.479 2.564 1.00 69.38 98 VAL A N 1
ATOM 738 C CA . VAL A 1 98 ? 9.963 7.352 2.911 1.00 69.38 98 VAL A CA 1
ATOM 739 C C . VAL A 1 98 ? 9.377 8.741 3.074 1.00 69.38 98 VAL A C 1
ATOM 741 O O . VAL A 1 98 ? 8.752 9.230 2.133 1.00 69.38 98 VAL A O 1
ATOM 744 N N . GLU A 1 99 ? 9.583 9.368 4.226 1.00 66.62 99 GLU A N 1
ATOM 745 C CA . GLU A 1 99 ? 9.172 10.754 4.438 1.00 66.62 99 GLU A CA 1
ATOM 746 C C . GLU A 1 99 ? 10.409 11.618 4.655 1.00 66.62 99 GLU A C 1
ATOM 748 O O . GLU A 1 99 ? 11.322 11.255 5.399 1.00 66.62 99 GLU A O 1
ATOM 753 N N . LYS A 1 100 ? 10.459 12.759 3.968 1.00 58.19 100 LYS A N 1
ATOM 754 C CA . LYS A 1 100 ? 11.524 13.739 4.165 1.00 58.19 100 LYS A CA 1
ATOM 755 C C . LYS A 1 100 ? 11.037 14.764 5.175 1.00 58.19 100 LYS A C 1
ATOM 757 O O . LYS A 1 100 ? 10.232 15.624 4.842 1.00 58.19 100 LYS A O 1
ATOM 762 N N . THR A 1 101 ? 11.552 14.701 6.392 1.00 57.34 101 THR A N 1
ATOM 763 C CA . THR A 1 101 ? 11.386 15.786 7.360 1.00 57.34 101 THR A CA 1
ATOM 764 C C . THR A 1 101 ? 12.389 16.878 7.011 1.00 57.34 101 THR A C 1
ATOM 766 O O . THR A 1 101 ? 13.584 16.671 7.204 1.00 57.34 101 THR A O 1
ATOM 769 N N . ILE A 1 102 ? 11.922 18.005 6.468 1.00 58.09 102 ILE A N 1
ATOM 770 C CA . ILE A 1 102 ? 12.789 19.124 6.050 1.00 58.09 102 ILE A CA 1
ATOM 771 C C . ILE A 1 102 ? 13.626 19.631 7.235 1.00 58.09 102 ILE A C 1
ATOM 773 O O . ILE A 1 102 ? 14.819 19.861 7.079 1.00 58.09 102 ILE A O 1
ATOM 777 N N . ASP A 1 103 ? 13.028 19.671 8.429 1.00 61.91 103 ASP A N 1
ATOM 778 C CA . ASP A 1 103 ? 13.664 20.231 9.627 1.00 61.91 103 ASP A CA 1
ATOM 779 C C . ASP A 1 103 ? 14.009 19.177 10.697 1.00 61.91 103 ASP A C 1
ATOM 781 O O . ASP A 1 103 ? 14.336 19.530 11.825 1.00 61.91 103 ASP A O 1
ATOM 785 N N . HIS A 1 104 ? 13.893 17.876 10.383 1.00 59.12 104 HIS A N 1
ATOM 786 C CA . HIS A 1 104 ? 14.130 16.748 11.311 1.00 59.12 104 HIS A CA 1
ATOM 787 C C . HIS A 1 104 ? 13.430 16.852 12.685 1.00 59.12 104 HIS A C 1
ATOM 789 O O . HIS A 1 104 ? 13.791 16.154 13.633 1.00 59.12 104 HIS A O 1
ATOM 795 N N . THR A 1 105 ? 12.401 17.693 12.807 1.00 65.19 105 THR A N 1
ATOM 796 C CA . THR A 1 105 ? 11.676 17.872 14.064 1.00 65.19 105 THR A CA 1
ATOM 797 C C . THR A 1 105 ? 10.699 16.722 14.298 1.00 65.19 105 THR A C 1
ATOM 799 O O . THR A 1 105 ? 10.122 16.141 13.368 1.00 65.19 105 THR A O 1
ATOM 802 N N . SER A 1 106 ? 10.466 16.401 15.571 1.00 66.19 106 SER A N 1
ATOM 803 C CA . SER A 1 106 ? 9.465 15.408 15.974 1.00 66.19 106 SER A CA 1
ATOM 804 C C . SER A 1 106 ? 8.052 15.810 15.532 1.00 66.19 106 SER A C 1
ATOM 806 O O . SER A 1 106 ? 7.271 14.953 15.129 1.00 66.19 106 SER A O 1
ATOM 808 N N . THR A 1 107 ? 7.739 17.107 15.515 1.00 67.69 107 THR A N 1
ATOM 809 C CA . THR A 1 107 ? 6.443 17.638 15.065 1.00 67.69 107 THR A CA 1
ATOM 810 C C . THR A 1 107 ? 6.184 17.377 13.583 1.00 67.69 107 THR A C 1
ATOM 812 O O . THR A 1 107 ? 5.123 16.862 13.231 1.00 67.69 107 THR A O 1
ATOM 815 N N . GLU A 1 108 ? 7.145 17.682 12.706 1.00 69.12 108 GLU A N 1
ATOM 816 C CA . GLU A 1 108 ? 6.991 17.427 11.267 1.00 69.12 108 GLU A CA 1
ATOM 817 C C . GLU A 1 108 ? 6.979 15.925 10.959 1.00 69.12 108 GLU A C 1
ATOM 819 O O . GLU A 1 108 ? 6.253 15.471 10.076 1.00 69.12 108 GLU A O 1
ATOM 824 N N . SER A 1 109 ? 7.687 15.128 11.762 1.00 67.81 109 SER A N 1
ATOM 825 C CA . SER A 1 109 ? 7.620 13.664 11.687 1.00 67.81 109 SER A CA 1
ATOM 826 C C . SER A 1 109 ? 6.210 13.143 11.984 1.00 67.81 109 SER A C 1
ATOM 828 O O . SER A 1 109 ? 5.689 12.303 11.250 1.00 67.81 109 SER A O 1
ATOM 830 N N . ILE A 1 110 ? 5.564 13.660 13.035 1.00 73.81 110 ILE A N 1
ATOM 831 C CA . ILE A 1 110 ? 4.188 13.287 13.400 1.00 73.81 110 ILE A CA 1
ATOM 832 C C . ILE A 1 110 ? 3.205 13.718 12.310 1.00 73.81 110 ILE A C 1
ATOM 834 O O . ILE A 1 110 ? 2.324 12.941 11.947 1.00 73.81 110 ILE A O 1
ATOM 838 N N . ARG A 1 111 ? 3.374 14.916 11.737 1.00 75.38 111 ARG A N 1
ATOM 839 C CA . ARG A 1 111 ? 2.537 15.389 10.622 1.00 75.38 111 ARG A CA 1
ATOM 840 C C . ARG A 1 111 ? 2.670 14.510 9.382 1.00 75.38 111 ARG A C 1
ATOM 842 O O . ARG A 1 111 ? 1.660 14.180 8.758 1.00 75.38 111 ARG A O 1
ATOM 849 N N . GLY A 1 112 ? 3.893 14.096 9.049 1.00 75.75 112 GLY A N 1
ATOM 850 C CA . GLY A 1 112 ? 4.147 13.152 7.963 1.00 75.75 112 GLY A CA 1
ATOM 851 C C . GLY A 1 112 ? 3.423 11.825 8.192 1.00 75.75 112 GLY A C 1
ATOM 852 O O . GLY A 1 112 ? 2.723 11.335 7.310 1.00 75.75 112 GLY A O 1
ATOM 853 N N . TRP A 1 113 ? 3.500 11.287 9.410 1.00 77.56 113 TRP A N 1
ATOM 854 C CA . TRP A 1 113 ? 2.771 10.079 9.801 1.00 77.56 113 TRP A CA 1
ATOM 855 C C . TRP A 1 113 ? 1.256 10.229 9.697 1.00 77.56 113 TRP A C 1
ATOM 857 O O . TRP A 1 113 ? 0.608 9.381 9.087 1.00 77.56 113 TRP A O 1
ATOM 867 N N . GLN A 1 114 ? 0.699 11.304 10.255 1.00 80.25 114 GLN A N 1
ATOM 868 C CA . GLN A 1 114 ? -0.732 11.587 10.192 1.00 80.25 114 GLN A CA 1
ATOM 869 C C . GLN A 1 114 ? -1.223 11.597 8.742 1.00 80.25 114 GLN A C 1
ATOM 871 O O . GLN A 1 114 ? -2.137 10.851 8.398 1.00 80.25 114 GLN A O 1
ATOM 876 N N . THR A 1 115 ? -0.542 12.360 7.887 1.00 84.12 115 THR A N 1
ATOM 877 C CA . THR A 1 115 ? -0.872 12.461 6.460 1.00 84.12 115 THR A CA 1
ATOM 878 C C . THR A 1 115 ? -0.842 11.085 5.788 1.00 84.12 115 THR A C 1
ATOM 880 O O . THR A 1 115 ? -1.737 10.740 5.020 1.00 84.12 115 THR A O 1
ATOM 883 N N . ARG A 1 116 ? 0.155 10.244 6.100 1.00 82.75 116 ARG A N 1
ATOM 884 C CA . ARG A 1 116 ? 0.275 8.896 5.515 1.00 82.75 116 ARG A CA 1
ATOM 885 C C . ARG A 1 116 ? -0.8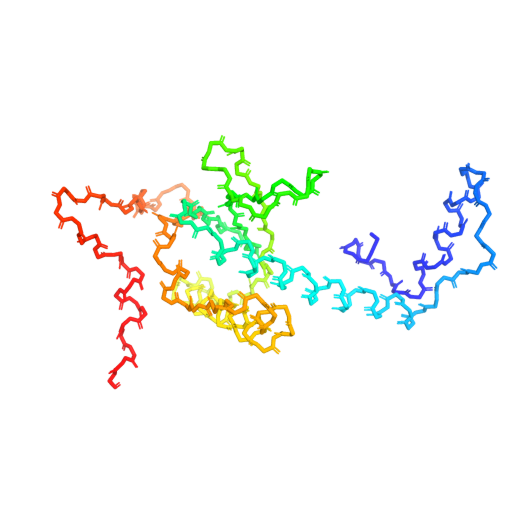31 7.954 5.971 1.00 82.75 116 ARG A C 1
ATOM 887 O O . ARG A 1 116 ? -1.364 7.204 5.157 1.00 82.75 116 ARG A O 1
ATOM 894 N N . VAL A 1 117 ? -1.178 7.983 7.252 1.00 84.25 117 VAL A N 1
ATOM 895 C CA . VAL A 1 117 ? -2.255 7.147 7.794 1.00 84.25 117 VAL A CA 1
ATOM 896 C C . VAL A 1 117 ? -3.602 7.570 7.210 1.00 84.25 117 VAL A C 1
ATOM 898 O O . VAL A 1 117 ? -4.377 6.704 6.808 1.00 84.25 117 VAL A O 1
ATOM 901 N N . GLU A 1 118 ? -3.857 8.875 7.091 1.00 89.00 118 GLU A N 1
ATOM 902 C CA . GLU A 1 118 ? -5.050 9.419 6.430 1.00 89.00 118 GLU A CA 1
ATOM 903 C C . GLU A 1 118 ? -5.135 8.959 4.967 1.00 89.00 118 GLU A C 1
ATOM 905 O O . GLU A 1 118 ? -6.153 8.399 4.560 1.00 89.00 118 GLU A O 1
ATOM 910 N N . GLU A 1 119 ? -4.037 9.059 4.206 1.00 88.56 119 GLU A N 1
ATOM 911 C CA . GLU A 1 119 ? -3.972 8.556 2.827 1.00 88.56 119 GLU A CA 1
ATOM 912 C C . GLU A 1 119 ? -4.344 7.065 2.723 1.00 88.56 119 GLU A C 1
ATOM 914 O O . GLU A 1 119 ? -5.036 6.665 1.780 1.00 88.56 119 GLU A O 1
ATOM 919 N N . PHE A 1 120 ? -3.880 6.226 3.656 1.00 87.19 120 PHE A N 1
ATOM 920 C CA . PHE A 1 120 ? -4.197 4.795 3.658 1.00 87.19 120 PHE A CA 1
ATOM 921 C C . PHE A 1 120 ? -5.658 4.526 4.000 1.00 87.19 120 PHE A C 1
ATOM 923 O O . PHE A 1 120 ? -6.295 3.727 3.309 1.00 87.19 120 PHE A O 1
ATOM 930 N N . CYS A 1 121 ? -6.191 5.203 5.020 1.00 89.69 121 CYS A N 1
ATOM 931 C CA . CYS A 1 121 ? -7.597 5.094 5.401 1.00 89.69 121 CYS A CA 1
ATOM 932 C C . CYS A 1 121 ? -8.499 5.478 4.222 1.00 89.69 121 CYS A C 1
ATOM 934 O O . CYS A 1 121 ? -9.383 4.715 3.835 1.00 89.69 121 CYS A O 1
ATOM 936 N N . ASP A 1 122 ? -8.224 6.615 3.584 1.00 92.25 122 ASP A N 1
ATOM 937 C CA . ASP A 1 122 ? -9.013 7.117 2.462 1.00 92.25 122 ASP A CA 1
ATOM 938 C C . ASP A 1 122 ? -8.917 6.227 1.225 1.00 92.25 122 ASP A C 1
ATOM 940 O O . ASP A 1 122 ? -9.903 6.038 0.506 1.00 92.25 122 ASP A O 1
ATOM 944 N N . LEU A 1 123 ? -7.730 5.696 0.923 1.00 91.69 123 LEU A N 1
ATOM 945 C CA . LEU A 1 123 ? -7.551 4.774 -0.195 1.00 91.69 123 LEU A CA 1
ATOM 946 C C . LEU A 1 123 ? -8.311 3.466 0.045 1.00 91.69 123 LEU A C 1
ATOM 948 O O . LEU A 1 123 ? -9.013 2.996 -0.851 1.00 91.69 123 LEU A O 1
ATOM 952 N N . PHE A 1 124 ? -8.191 2.893 1.243 1.00 92.12 124 PHE A N 1
ATOM 953 C CA . PHE A 1 124 ? -8.845 1.638 1.590 1.00 92.12 124 PHE A CA 1
ATOM 954 C C . PHE A 1 124 ? -10.364 1.779 1.608 1.00 92.12 124 PHE A C 1
ATOM 956 O O . PHE A 1 124 ? -11.043 1.020 0.924 1.00 92.12 124 PHE A O 1
ATOM 963 N N . ASN A 1 125 ? -10.902 2.793 2.287 1.00 93.12 125 ASN A N 1
ATOM 964 C CA . ASN A 1 125 ? -12.348 2.992 2.413 1.00 93.12 125 ASN A CA 1
ATOM 965 C C . ASN A 1 125 ? -13.042 3.260 1.067 1.00 93.12 125 ASN A C 1
ATOM 967 O O . ASN A 1 125 ? -14.215 2.933 0.899 1.00 93.12 125 ASN A O 1
ATOM 971 N N . ARG A 1 126 ? -12.329 3.839 0.090 1.00 93.38 126 ARG A N 1
ATOM 972 C CA . ARG A 1 126 ? -12.835 4.029 -1.282 1.00 93.38 126 ARG A CA 1
ATOM 973 C C . ARG A 1 126 ? -12.672 2.797 -2.168 1.00 93.38 126 ARG A C 1
ATOM 975 O O . ARG A 1 126 ? -13.211 2.775 -3.273 1.00 93.38 126 ARG A O 1
ATOM 982 N N . SER A 1 127 ? -11.919 1.794 -1.726 1.00 92.31 127 SER A N 1
ATOM 983 C CA . SER A 1 127 ? -11.656 0.604 -2.527 1.00 92.31 127 SER A CA 1
ATOM 984 C C . SER A 1 127 ? -12.892 -0.307 -2.607 1.00 92.31 127 SER A C 1
ATOM 986 O O . SER A 1 127 ? -13.639 -0.428 -1.631 1.00 92.31 127 SER A O 1
ATOM 988 N N . PRO A 1 128 ? -13.086 -1.028 -3.728 1.00 91.94 128 PRO A N 1
ATOM 989 C CA . PRO A 1 128 ? -14.105 -2.076 -3.818 1.00 91.94 128 PRO A CA 1
ATOM 990 C C . PRO A 1 128 ? -13.915 -3.183 -2.771 1.00 91.94 128 PRO A C 1
ATOM 992 O O . PRO A 1 128 ? -14.882 -3.805 -2.346 1.00 91.94 128 PRO A O 1
ATOM 995 N N . LEU A 1 129 ? -12.672 -3.414 -2.327 1.00 89.50 129 LEU A N 1
ATOM 996 C CA . LEU A 1 129 ? -12.350 -4.408 -1.305 1.00 89.50 129 LEU A CA 1
ATOM 997 C C . LEU A 1 129 ? -13.048 -4.088 0.023 1.00 89.50 129 LEU A C 1
ATOM 999 O O . LEU A 1 129 ? -13.728 -4.949 0.575 1.00 89.50 129 LEU A O 1
ATOM 1003 N N . ALA A 1 130 ? -12.926 -2.847 0.501 1.00 90.50 130 ALA A N 1
ATOM 1004 C CA . ALA A 1 130 ? -13.582 -2.402 1.729 1.00 90.50 130 ALA A CA 1
ATOM 1005 C C . ALA A 1 130 ? -15.114 -2.483 1.622 1.00 90.50 130 ALA A C 1
ATOM 1007 O O . ALA A 1 130 ? -15.781 -2.914 2.560 1.00 90.50 130 ALA A O 1
ATOM 1008 N N . GLN A 1 131 ? -15.666 -2.142 0.452 1.00 91.25 131 GLN A N 1
ATOM 1009 C CA . GLN A 1 131 ? -17.107 -2.215 0.188 1.00 91.25 131 GLN A CA 1
ATOM 1010 C C . GLN A 1 131 ? -17.624 -3.658 0.225 1.00 91.25 131 GLN A C 1
ATOM 1012 O O . GLN A 1 131 ? -18.630 -3.927 0.874 1.00 91.25 131 GLN A O 1
ATOM 1017 N N . HIS A 1 132 ? -16.923 -4.596 -0.417 1.00 91.44 132 HIS A N 1
ATOM 1018 C CA . HIS A 1 132 ? -17.308 -6.010 -0.427 1.00 91.44 132 HIS A CA 1
ATOM 1019 C C . HIS A 1 132 ? -17.187 -6.675 0.945 1.00 91.44 132 HIS A C 1
ATOM 1021 O O . HIS A 1 132 ? -17.972 -7.562 1.266 1.00 91.44 132 HIS A O 1
ATOM 1027 N N . LEU A 1 133 ? -16.206 -6.263 1.748 1.00 88.12 133 LEU A N 1
ATOM 1028 C CA . LEU A 1 133 ? -15.992 -6.799 3.092 1.00 88.12 133 LEU A CA 1
ATOM 1029 C C . LEU A 1 133 ? -16.799 -6.061 4.169 1.00 88.12 133 LEU A C 1
ATOM 1031 O O . LEU A 1 133 ? -16.714 -6.431 5.335 1.00 88.12 133 LEU A O 1
ATOM 1035 N N . ALA A 1 134 ? -17.558 -5.024 3.792 1.00 89.12 134 ALA A N 1
ATOM 1036 C CA . ALA A 1 134 ? -18.252 -4.120 4.710 1.00 89.12 134 ALA A CA 1
ATOM 1037 C C . ALA A 1 134 ? -17.344 -3.608 5.849 1.00 89.12 134 ALA A C 1
ATOM 1039 O O . ALA A 1 134 ? -17.789 -3.406 6.979 1.00 89.12 134 ALA A O 1
ATOM 1040 N N . GLN A 1 135 ? -16.063 -3.392 5.543 1.00 87.00 135 GLN A N 1
ATOM 1041 C CA . GLN A 1 135 ? -15.039 -3.007 6.507 1.00 87.00 135 GLN A CA 1
ATOM 1042 C C . GLN A 1 135 ? -14.670 -1.539 6.312 1.00 87.00 135 GLN A C 1
ATOM 1044 O O . GLN A 1 135 ? -14.593 -1.043 5.188 1.00 87.00 135 GLN A O 1
ATOM 1049 N N . LYS A 1 136 ? -14.437 -0.835 7.416 1.00 88.06 136 LYS A N 1
ATOM 1050 C CA . LYS A 1 136 ? -13.914 0.530 7.410 1.00 88.06 136 LYS A CA 1
ATOM 1051 C C . LYS A 1 136 ? -12.650 0.576 8.243 1.00 88.06 136 LYS A C 1
ATOM 1053 O O . LYS A 1 136 ? -12.492 -0.213 9.168 1.00 88.06 136 LYS A O 1
ATOM 1058 N N . TYR A 1 137 ? -11.771 1.493 7.876 1.00 87.94 137 TYR A N 1
ATOM 1059 C CA . TYR A 1 137 ? -10.553 1.756 8.612 1.00 87.94 137 TYR A CA 1
ATOM 1060 C C . TYR A 1 137 ? -10.382 3.254 8.826 1.00 87.94 137 TYR A C 1
ATOM 1062 O O . TYR A 1 137 ? -10.503 4.048 7.892 1.00 87.94 137 TYR A O 1
ATOM 1070 N N . SER A 1 138 ? -10.137 3.647 10.066 1.00 90.19 138 SER A N 1
ATOM 1071 C CA . SER A 1 138 ? -10.014 5.040 10.478 1.00 90.19 138 SER A CA 1
ATOM 1072 C C . SER A 1 138 ? -8.689 5.306 11.178 1.00 90.19 138 SER A C 1
ATOM 1074 O O . SER A 1 138 ? -8.092 4.429 11.802 1.00 90.19 138 SER A O 1
ATOM 1076 N N . VAL A 1 139 ? -8.276 6.574 11.170 1.00 87.00 139 VAL A N 1
ATOM 1077 C CA . VAL A 1 139 ? -7.113 7.044 11.937 1.00 87.00 139 VAL A CA 1
ATOM 1078 C C . VAL A 1 139 ? -7.256 6.694 13.422 1.00 87.00 139 VAL A C 1
ATOM 1080 O O . VAL A 1 139 ? -6.285 6.342 14.081 1.00 87.00 139 VAL A O 1
ATOM 1083 N N . ARG A 1 140 ? -8.479 6.721 13.963 1.00 85.75 140 ARG A N 1
ATOM 1084 C CA . ARG A 1 140 ? -8.737 6.340 15.357 1.00 85.75 140 ARG A CA 1
ATOM 1085 C C . ARG A 1 140 ? -8.428 4.866 15.620 1.00 85.75 140 ARG A C 1
ATOM 1087 O O . ARG A 1 140 ? -7.870 4.539 16.662 1.00 85.75 140 ARG A O 1
ATOM 1094 N N . GLU A 1 141 ? -8.778 3.982 14.693 1.00 83.69 141 GLU A N 1
ATOM 1095 C CA . GLU A 1 141 ? -8.445 2.560 14.808 1.00 83.69 141 GLU A CA 1
ATOM 1096 C C . GLU A 1 141 ? -6.942 2.337 14.701 1.00 83.69 141 GLU A C 1
ATOM 1098 O O . GLU A 1 141 ? -6.419 1.549 15.483 1.00 83.69 141 GLU A O 1
ATOM 1103 N N . PHE A 1 142 ? -6.250 3.081 13.829 1.00 83.56 142 PHE A N 1
ATOM 1104 C CA . PHE A 1 142 ? -4.785 3.105 13.780 1.00 83.56 142 PHE A CA 1
ATOM 1105 C C . PHE A 1 142 ? -4.165 3.509 15.124 1.00 83.56 142 PHE A C 1
ATOM 1107 O O . PHE A 1 142 ? -3.256 2.844 15.614 1.00 83.56 142 PHE A O 1
ATOM 1114 N N . LEU A 1 143 ? -4.668 4.570 15.758 1.00 81.75 143 LEU A N 1
ATOM 1115 C CA . LEU A 1 143 ? -4.156 5.016 17.056 1.00 81.75 143 LEU A CA 1
ATOM 1116 C C . LEU A 1 143 ? -4.424 3.996 18.169 1.00 81.75 143 LEU A C 1
ATOM 1118 O O . LEU A 1 143 ? -3.587 3.828 19.048 1.00 81.75 143 LEU A O 1
ATOM 1122 N N . ARG A 1 144 ? -5.540 3.258 18.109 1.00 79.12 144 ARG A N 1
ATOM 1123 C CA . ARG A 1 144 ? -5.864 2.221 19.103 1.00 79.12 144 ARG A CA 1
ATOM 1124 C C . ARG A 1 144 ? -4.852 1.072 19.115 1.00 79.12 144 ARG A C 1
ATOM 1126 O O . ARG A 1 144 ? -4.578 0.507 20.169 1.00 79.12 144 ARG A O 1
ATOM 1133 N N . ILE A 1 145 ? -4.332 0.698 17.949 1.00 77.50 145 ILE A N 1
ATOM 1134 C CA . ILE A 1 145 ? -3.350 -0.392 17.803 1.00 77.50 145 ILE A CA 1
ATOM 1135 C C . ILE A 1 145 ? -1.906 0.093 18.018 1.00 77.50 145 ILE A C 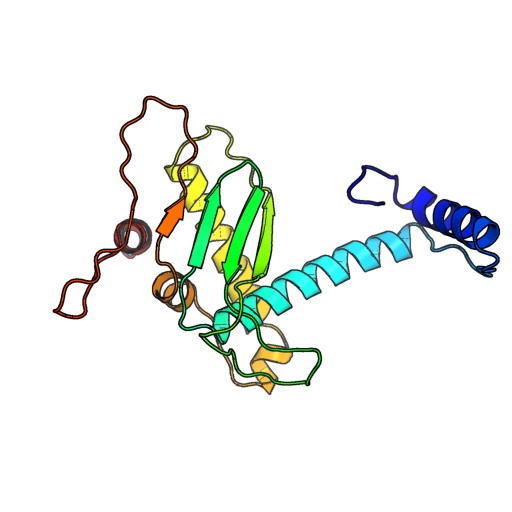1
ATOM 1137 O O . ILE A 1 145 ? -0.971 -0.702 18.149 1.00 77.50 145 ILE A O 1
ATOM 1141 N N . LEU A 1 146 ? -1.705 1.409 18.092 1.00 76.75 146 LEU A N 1
ATOM 1142 C CA . LEU A 1 146 ? -0.404 2.009 18.311 1.00 76.75 146 LEU A CA 1
ATOM 1143 C C . LEU A 1 146 ? 0.049 1.867 19.769 1.00 76.75 146 LEU A C 1
ATOM 1145 O O . LEU A 1 146 ? -0.560 2.429 20.672 1.00 76.75 146 LEU A O 1
ATOM 1149 N N . LYS A 1 147 ? 1.156 1.150 19.999 1.00 70.00 147 LYS A N 1
ATOM 1150 C CA . LYS A 1 147 ? 1.706 0.924 21.350 1.00 70.00 147 LYS A CA 1
ATOM 1151 C C . LYS A 1 147 ? 3.016 1.664 21.626 1.00 70.00 147 LYS A C 1
ATOM 1153 O O . LYS A 1 147 ? 3.371 1.838 22.788 1.00 70.00 147 LYS A O 1
ATOM 1158 N N . GLY A 1 148 ? 3.723 2.118 20.590 1.00 64.69 148 GLY A N 1
ATOM 1159 C CA . GLY A 1 148 ? 4.921 2.940 20.752 1.00 64.69 148 GLY A CA 1
ATOM 1160 C C . GLY A 1 148 ? 5.662 3.229 19.446 1.00 64.69 148 GLY A C 1
ATOM 1161 O O . GLY A 1 148 ? 5.477 2.554 18.428 1.00 64.69 148 GLY A O 1
ATOM 1162 N N . MET A 1 149 ? 6.531 4.238 19.489 1.00 65.62 149 MET A N 1
ATOM 1163 C CA . MET A 1 149 ? 7.430 4.609 18.395 1.00 65.62 149 MET A CA 1
ATOM 1164 C C . MET A 1 149 ? 8.877 4.557 18.871 1.00 65.62 149 MET A C 1
ATOM 1166 O O . MET A 1 149 ? 9.216 5.153 19.891 1.00 65.62 149 MET A O 1
ATOM 1170 N N . ASN A 1 150 ? 9.736 3.873 18.119 1.00 60.22 150 ASN A N 1
ATOM 1171 C CA . ASN A 1 150 ? 11.146 3.748 18.444 1.00 60.22 150 ASN A CA 1
ATOM 1172 C C . ASN A 1 150 ? 11.984 4.880 17.862 1.00 60.22 150 ASN A C 1
ATOM 1174 O O . ASN A 1 150 ? 12.047 5.094 16.651 1.00 60.22 150 ASN A O 1
ATOM 1178 N N . GLY A 1 151 ? 12.626 5.488 18.854 1.00 51.22 151 GLY A N 1
ATOM 1179 C CA . GLY A 1 151 ? 13.486 6.636 19.026 1.00 51.22 151 GLY A CA 1
ATOM 1180 C C . GLY A 1 151 ? 14.981 6.618 18.687 1.00 51.22 151 GLY A C 1
ATOM 1181 O O . GLY A 1 151 ? 15.697 6.914 19.628 1.00 51.22 151 GLY A O 1
ATOM 1182 N N . ASN A 1 152 ? 15.517 6.354 17.486 1.00 39.12 152 ASN A N 1
ATOM 1183 C CA . ASN A 1 152 ? 16.979 6.521 17.295 1.00 39.12 152 ASN A CA 1
ATOM 1184 C C . ASN A 1 152 ? 17.444 7.955 16.957 1.00 39.12 152 ASN A C 1
ATOM 1186 O O . ASN A 1 152 ? 17.854 8.241 15.833 1.00 39.12 152 ASN A O 1
ATOM 1190 N N . LEU A 1 153 ? 17.426 8.847 17.947 1.00 35.97 153 LEU A N 1
ATOM 1191 C CA . LEU A 1 153 ? 18.277 10.041 17.984 1.00 35.97 153 LEU A CA 1
ATOM 1192 C C . LEU A 1 153 ? 19.492 9.695 18.862 1.00 35.97 153 LEU A C 1
ATOM 1194 O O . LEU A 1 153 ? 19.372 8.884 19.775 1.00 35.97 153 LEU A O 1
ATOM 1198 N N . GLU A 1 154 ? 20.659 10.236 18.516 1.00 26.28 154 GLU A N 1
ATOM 1199 C CA . GLU A 1 154 ? 22.000 9.913 19.037 1.00 26.28 154 GLU A CA 1
ATOM 1200 C C . GLU A 1 154 ? 22.119 9.573 20.545 1.00 26.28 154 GLU A C 1
ATOM 1202 O O . GLU A 1 154 ? 21.350 10.075 21.373 1.00 26.28 154 GLU A O 1
ATOM 1207 N N . PRO A 1 155 ? 23.127 8.755 20.936 1.00 33.81 155 PRO A N 1
ATOM 1208 C CA . PRO A 1 155 ? 23.320 8.316 22.317 1.00 33.81 155 PRO A CA 1
ATOM 1209 C C . PRO A 1 155 ? 23.698 9.502 23.214 1.00 33.81 155 PRO A C 1
ATOM 1211 O O . PRO A 1 155 ? 24.855 9.902 23.298 1.00 33.81 155 PRO A O 1
ATOM 1214 N N . GLY A 1 156 ? 22.698 10.070 23.884 1.00 35.00 156 GLY A N 1
ATOM 1215 C CA . GLY A 1 156 ? 22.858 11.197 24.806 1.00 35.00 156 GLY A CA 1
ATOM 1216 C C . GLY A 1 156 ? 21.579 12.001 25.050 1.00 35.00 156 GLY A C 1
ATOM 1217 O O . GLY A 1 156 ? 21.488 12.712 26.048 1.00 35.00 156 GLY A O 1
ATOM 1218 N N . GLY A 1 157 ? 20.561 11.866 24.195 1.00 31.27 157 GLY A N 1
ATOM 1219 C CA . GLY A 1 157 ? 19.251 12.477 24.414 1.00 31.27 157 GLY A CA 1
ATOM 1220 C C . GLY A 1 157 ? 18.348 11.580 25.254 1.00 31.27 157 GLY A C 1
ATOM 1221 O O . GLY A 1 157 ? 17.895 10.540 24.785 1.00 31.27 157 GLY A O 1
ATOM 1222 N N . ILE A 1 158 ? 18.063 11.981 26.492 1.00 34.34 158 ILE A N 1
ATOM 1223 C CA . ILE A 1 158 ? 17.044 11.351 27.337 1.00 34.34 158 ILE A CA 1
ATOM 1224 C C . ILE A 1 158 ? 15.684 11.526 26.649 1.00 34.34 158 ILE A C 1
ATOM 1226 O O . ILE A 1 158 ? 15.015 12.542 26.811 1.00 34.34 158 ILE A O 1
ATOM 1230 N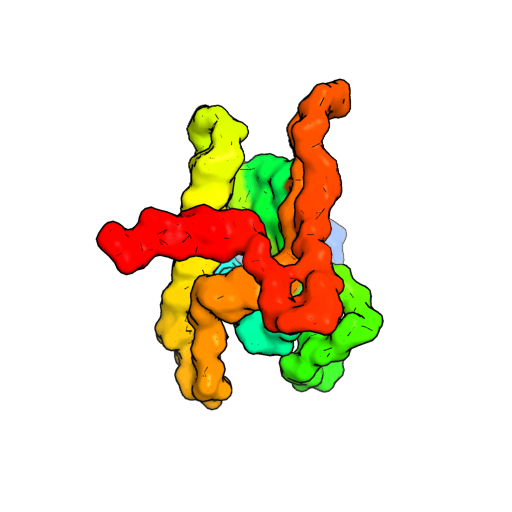 N . LEU A 1 159 ? 15.248 10.521 25.898 1.00 35.88 159 LEU A N 1
ATOM 1231 C CA . LEU A 1 159 ? 13.829 10.253 25.740 1.00 35.88 159 LEU A CA 1
ATOM 1232 C C . LEU A 1 159 ? 13.629 8.768 25.988 1.00 35.88 159 LEU A C 1
ATOM 1234 O O . LEU A 1 159 ? 13.960 7.914 25.165 1.00 35.88 159 LEU A O 1
ATOM 1238 N N . GLY A 1 160 ? 13.170 8.489 27.207 1.00 31.78 160 GLY A N 1
ATOM 1239 C CA . GLY A 1 160 ? 12.856 7.155 27.672 1.00 31.78 160 GLY A CA 1
ATOM 1240 C C . GLY A 1 160 ? 11.952 6.437 26.683 1.00 31.78 160 GLY A C 1
ATOM 1241 O O . GLY A 1 160 ? 11.158 7.045 25.968 1.00 31.78 160 GLY A O 1
ATOM 1242 N N . ARG A 1 161 ? 12.106 5.120 26.661 1.00 34.16 161 ARG A N 1
ATOM 1243 C CA . ARG A 1 161 ? 11.151 4.172 26.110 1.00 34.16 161 ARG A CA 1
ATOM 1244 C C . ARG A 1 161 ? 9.712 4.699 26.282 1.00 34.16 161 ARG A C 1
ATOM 1246 O O . ARG A 1 161 ? 9.189 4.688 27.389 1.00 34.16 161 ARG A O 1
ATOM 1253 N N . LEU A 1 162 ? 9.092 5.184 25.204 1.00 40.41 162 LEU A N 1
ATOM 1254 C CA . LEU A 1 162 ? 7.696 5.634 25.209 1.00 40.41 162 LEU A CA 1
ATOM 1255 C C . LEU A 1 162 ? 6.796 4.395 25.088 1.00 40.41 162 LEU A C 1
ATOM 1257 O O . LEU A 1 162 ? 6.189 4.145 24.047 1.00 40.41 162 LEU A O 1
ATOM 1261 N N . GLU A 1 163 ? 6.806 3.558 26.127 1.00 35.56 163 GLU A N 1
ATOM 1262 C CA . GLU A 1 163 ? 5.807 2.510 26.320 1.00 35.56 163 GLU A CA 1
ATOM 1263 C C . GLU A 1 163 ? 4.480 3.185 26.690 1.00 35.56 163 GLU A C 1
ATOM 1265 O O . GLU A 1 163 ? 4.433 4.060 27.553 1.00 35.56 163 GLU A O 1
ATOM 1270 N N . CYS A 1 164 ? 3.392 2.809 26.016 1.00 36.09 164 CYS A N 1
ATOM 1271 C CA . CYS A 1 164 ? 2.063 3.081 26.548 1.00 36.09 164 CYS A CA 1
ATOM 1272 C C . CYS A 1 164 ? 1.899 2.209 27.800 1.00 36.09 164 CYS A C 1
ATOM 1274 O O . CYS A 1 164 ? 1.711 1.000 27.664 1.00 36.09 164 CYS A O 1
ATOM 1276 N N . GLU A 1 165 ? 2.018 2.799 28.990 1.00 33.06 165 GLU A N 1
ATOM 1277 C CA . GLU A 1 165 ? 1.669 2.133 30.247 1.00 33.06 165 GLU A CA 1
ATOM 1278 C C . GLU A 1 165 ? 0.194 1.714 30.173 1.00 33.06 165 GLU A C 1
ATOM 1280 O O . GLU A 1 165 ? -0.710 2.542 30.020 1.00 33.06 165 GLU A O 1
ATOM 1285 N N . GLU A 1 166 ? -0.054 0.404 30.205 1.00 36.00 166 GLU A N 1
ATOM 1286 C CA . GLU A 1 166 ? -1.390 -0.127 30.445 1.00 36.00 166 GLU A CA 1
ATOM 1287 C C . GLU A 1 166 ? -1.699 0.059 31.927 1.00 36.00 166 GLU A C 1
ATOM 1289 O O . GLU A 1 166 ? -1.474 -0.832 32.742 1.00 36.00 166 GLU A O 1
ATOM 1294 N N . ASP A 1 167 ? -2.213 1.237 32.280 1.00 33.03 167 ASP A N 1
ATOM 1295 C CA . ASP A 1 167 ? -2.831 1.429 33.583 1.00 33.03 167 ASP A CA 1
ATOM 1296 C C . ASP A 1 167 ? -3.989 0.435 33.724 1.00 33.03 167 ASP A C 1
ATOM 1298 O O . ASP A 1 167 ? -4.867 0.330 32.855 1.00 33.03 167 ASP A O 1
ATOM 1302 N N . SER A 1 168 ? -4.023 -0.258 34.862 1.00 33.66 168 SER A N 1
ATOM 1303 C CA . SER A 1 168 ? -5.022 -1.243 35.302 1.00 33.66 168 SER A CA 1
ATOM 1304 C C . SER A 1 168 ? -6.458 -0.688 35.461 1.00 33.66 168 SER A C 1
ATOM 1306 O O . SER A 1 168 ? -7.271 -1.234 36.202 1.00 33.66 168 SER A O 1
ATOM 1308 N N . GLY A 1 169 ? -6.787 0.393 34.748 1.00 34.16 169 GLY A N 1
ATOM 1309 C CA . GLY A 1 169 ? -8.082 1.071 34.675 1.00 34.16 169 GLY A CA 1
ATOM 1310 C C . GLY A 1 169 ? -8.557 1.404 33.249 1.00 34.16 169 GLY A C 1
ATOM 1311 O O . GLY A 1 169 ? -9.484 2.197 33.091 1.00 34.16 169 GLY A O 1
ATOM 1312 N N . GLY A 1 170 ? -7.957 0.826 32.200 1.00 35.34 170 GLY A N 1
ATOM 1313 C CA . GLY A 1 170 ? -8.560 0.765 30.855 1.00 35.34 170 GLY A CA 1
ATOM 1314 C C . GLY A 1 170 ? -8.632 2.074 30.053 1.00 35.34 170 GLY A C 1
ATOM 1315 O O . GLY A 1 170 ? -9.351 2.131 29.055 1.00 35.34 170 GLY A O 1
ATOM 1316 N N . ARG A 1 171 ? -7.899 3.123 30.441 1.00 39.78 171 ARG A N 1
ATOM 1317 C CA . ARG A 1 171 ? -7.725 4.355 29.649 1.00 39.78 171 ARG A CA 1
ATOM 1318 C C . ARG A 1 171 ? -6.273 4.828 29.711 1.00 39.78 171 ARG A C 1
ATOM 1320 O O . ARG A 1 171 ? -5.934 5.700 30.498 1.00 39.78 171 ARG A O 1
ATOM 1327 N N . GLY A 1 172 ? -5.423 4.233 28.878 1.00 38.00 172 GLY A N 1
ATOM 1328 C CA . GLY A 1 172 ? -4.087 4.762 28.614 1.00 38.00 172 GLY A CA 1
ATOM 1329 C C . GLY A 1 172 ? -4.178 5.909 27.609 1.00 38.00 172 GLY A C 1
ATOM 1330 O O . GLY A 1 172 ? -4.340 5.666 26.414 1.00 38.00 172 GLY A O 1
ATOM 1331 N N . ASP A 1 173 ? -4.091 7.153 28.078 1.00 38.16 173 ASP A N 1
ATOM 1332 C CA . ASP A 1 173 ? -4.024 8.331 27.207 1.00 38.16 173 ASP A CA 1
ATOM 1333 C C . ASP A 1 173 ? -2.627 8.418 26.566 1.00 38.16 173 ASP A C 1
ATOM 1335 O O . ASP A 1 173 ? -1.684 8.985 27.128 1.00 38.16 173 ASP A O 1
ATOM 1339 N N . CYS A 1 174 ? -2.492 7.863 25.359 1.00 46.81 174 CYS A N 1
ATOM 1340 C CA . CYS A 1 174 ? -1.268 7.949 24.566 1.00 46.81 174 CYS A CA 1
ATOM 1341 C C . CYS A 1 174 ? -0.924 9.424 24.269 1.00 46.81 174 CYS A C 1
ATOM 1343 O O . CYS A 1 174 ? -1.781 10.204 23.851 1.00 46.81 174 CYS A O 1
ATOM 1345 N N . TRP A 1 175 ? 0.343 9.827 24.417 1.00 45.69 175 TRP A N 1
ATOM 1346 C CA . TRP A 1 175 ? 0.805 11.183 24.063 1.00 45.69 175 TRP A CA 1
ATOM 1347 C C . TRP A 1 175 ? 0.465 11.560 22.608 1.00 45.69 175 TRP A C 1
ATOM 1349 O O . TRP A 1 175 ? 0.185 12.721 22.304 1.00 45.69 175 TRP A O 1
ATOM 1359 N N . MET A 1 176 ? 0.377 10.564 21.720 1.00 50.50 176 MET A N 1
ATOM 1360 C CA . MET A 1 176 ? -0.066 10.765 20.346 1.00 50.50 176 MET A CA 1
ATOM 1361 C C . MET A 1 176 ? -1.570 11.068 20.242 1.00 50.50 176 MET A C 1
ATOM 1363 O O . MET A 1 176 ? -1.951 11.906 19.431 1.00 50.50 176 MET A O 1
ATOM 1367 N N . GLU A 1 177 ? -2.428 10.501 21.100 1.00 48.22 177 GLU A N 1
ATOM 1368 C CA . GLU A 1 177 ? -3.834 10.927 21.158 1.00 48.22 177 GLU A CA 1
ATOM 1369 C C . GLU A 1 177 ? -3.954 12.410 21.531 1.00 48.22 177 GLU A C 1
ATOM 1371 O O . GLU A 1 177 ? -4.801 13.105 20.975 1.00 48.22 177 GLU A O 1
ATOM 1376 N N . ARG A 1 178 ? -3.084 12.935 22.407 1.00 52.66 178 ARG A N 1
ATOM 1377 C CA . ARG A 1 178 ? -3.047 14.375 22.725 1.00 52.66 178 ARG A CA 1
ATOM 1378 C C . ARG A 1 178 ? -2.617 15.225 21.525 1.00 52.66 178 ARG A C 1
ATOM 1380 O O . ARG A 1 178 ? -3.254 16.242 21.256 1.00 52.66 178 ARG A O 1
ATOM 1387 N N . ALA A 1 179 ? -1.600 14.794 20.777 1.00 51.12 179 ALA A N 1
ATOM 1388 C CA . ALA A 1 179 ? -1.187 15.464 19.542 1.00 51.12 179 ALA A CA 1
ATOM 1389 C C . ALA A 1 179 ? -2.308 15.482 18.484 1.00 51.12 179 ALA A C 1
ATOM 1391 O O . ALA A 1 179 ? -2.588 16.538 17.918 1.00 51.12 179 ALA A O 1
ATOM 1392 N N . PHE A 1 180 ? -3.009 14.361 18.278 1.00 50.00 180 PHE A N 1
ATOM 1393 C CA . PHE A 1 180 ? -4.120 14.266 17.322 1.00 50.00 180 PHE A CA 1
ATOM 1394 C C . PHE A 1 180 ? -5.389 15.017 17.767 1.00 50.00 180 PHE A C 1
ATOM 1396 O O . PHE A 1 180 ? -6.075 15.598 16.929 1.00 50.00 180 PHE A O 1
ATOM 1403 N N . ARG A 1 181 ? -5.707 15.061 19.071 1.00 49.28 181 ARG A N 1
ATOM 1404 C CA . ARG A 1 181 ? -6.894 15.770 19.603 1.00 49.28 181 ARG A CA 1
ATOM 1405 C C . ARG A 1 181 ? -6.769 17.297 19.585 1.00 49.28 181 ARG A C 1
ATOM 1407 O O . ARG A 1 181 ? -7.789 17.983 19.600 1.00 49.28 181 ARG A O 1
ATOM 1414 N N . SER A 1 182 ? -5.551 17.838 19.514 1.00 44.22 182 SER A N 1
ATOM 1415 C CA . SER A 1 182 ? -5.276 19.287 19.537 1.00 44.22 182 SER A CA 1
ATOM 1416 C C . SER A 1 182 ? -5.821 20.096 18.340 1.00 44.22 182 SER A C 1
ATOM 1418 O O . SER A 1 182 ? -5.626 21.307 18.292 1.00 44.22 182 SER A O 1
ATOM 1420 N N . ARG A 1 183 ? -6.527 19.463 17.389 1.00 40.75 183 ARG A N 1
ATOM 1421 C CA . ARG A 1 183 ? -7.147 20.107 16.213 1.00 40.75 183 ARG A CA 1
ATOM 1422 C C . ARG A 1 183 ? -8.667 19.937 16.093 1.00 40.75 183 ARG A C 1
ATOM 1424 O O . ARG A 1 183 ? -9.222 20.256 15.050 1.00 40.75 183 ARG A O 1
ATOM 1431 N N . THR A 1 184 ? -9.354 19.460 17.131 1.00 35.34 184 THR A N 1
ATOM 1432 C CA . THR A 1 184 ? -10.835 19.381 17.134 1.00 35.34 184 THR A CA 1
ATOM 1433 C C . THR A 1 184 ? -11.536 20.628 17.696 1.00 35.34 184 THR A C 1
ATOM 1435 O O . THR A 1 184 ? -12.653 20.520 18.197 1.00 35.34 184 THR A O 1
ATOM 1438 N N . VAL A 1 185 ? -10.908 21.806 17.604 1.00 33.38 185 VAL A N 1
ATOM 1439 C CA . VAL A 1 185 ? -11.545 23.110 17.868 1.00 33.38 185 VAL A CA 1
ATOM 1440 C C . VAL A 1 185 ? -11.196 24.076 16.749 1.00 33.38 185 VAL A C 1
ATOM 1442 O O . VAL A 1 185 ? -9.990 24.151 16.421 1.00 33.38 185 VAL A O 1
#

Organism: NCBI:txid1033008

Secondary structure (DSSP, 8-state):
-TTTT--HHHHHHHHHHHHHHTT---SSPPPHHHHHHHHHHHHHHHHHHHHHHHHH--S-EEEEESSEEEEEE----TTTT--SPPTTSPPEEEEEEE---TT--HHHHHHHHHHHHHHHHHHHHTSHHHHHTT----HHHHHHHEEEEE--S-TT-----------TTS----HHHHHHHTT--

Sequence (185 aa):
MADGGCARGKIGPMMEHIGAIFGVHIDRAMSRRTVGRAIKEGGVAAKMQLAFELSLNHGTLRLSYLLQLFLATHVPDYAVGKRDVDPQSTPKVRFLGVEKTIDHTSTESIRGWQTRVEEFCDLFNRSPLAQHLAQKYSVREFLRILKGMNGNLEPGGILGRLECEEDSGGRGDCWMERAFRSRTV